Protein AF-A0A540N9R3-F1 (afdb_monomer_lite)

Secondary structure (DSSP, 8-state):
-------------------GGGHHHHHHHHTTSPPPPTT--TTSPPPP-S-HHHHHHHHS---S-TTT--HHHHHHHHHHHHHHHHH-HHHHHHHHHHHH---TTT----HHHHHHHHHHHHHH-HHHHHHTHHHHS-TTTT-SS-HHHHHHHHHHHHHH-TTGGG-HHHHHHHHHHHHHHHHHHHHHHHHHHHTTS-S-----HHHHHSPPTTSHHHHHH-HHHHHHHHHS-HHHH-SS----HHHHHHHHHHHHHHHHHHHHHHHT-

Foldseek 3Di:
DDDDDPDDPDPPDDQDADALVVLVPVVVVVVPDDDDDPPPDPPDQDDDPVALLVCLQPRLAQDPDPVPPDPVSLVSLVVSLVVNCVRPVNSSVSSLLLQQAPPPPRRRNNLVSSLSSLLVCCVPPLCNSQVRVCNQAPPPGSHSDHLLSLLVSLLVVLVVDVPLVPPPSSVSSLLSSLVRLLVLLVVQLVQVVVVVPDDDDDRGCSLVNVDQPPPPSCVSRVNLLSNLCVNQPPVNPDPDDDDDPVVVSVVSSVVCCVSSVVVVVVVVD

Organism: Malus baccata (NCBI:txid106549)

Structure (mmCIF, N/CA/C/O backbone):
data_AF-A0A540N9R3-F1
#
_entry.id   AF-A0A540N9R3-F1
#
loop_
_atom_site.group_PDB
_atom_site.id
_atom_site.type_symbol
_atom_site.label_atom_id
_atom_site.label_alt_id
_atom_site.label_comp_id
_atom_site.label_asym_id
_atom_site.label_entity_id
_atom_site.label_seq_id
_atom_site.pdbx_PDB_ins_code
_atom_site.Cartn_x
_atom_site.Cartn_y
_atom_site.Cartn_z
_atom_site.occupancy
_atom_site.B_iso_or_equiv
_atom_site.auth_seq_id
_atom_site.auth_comp_id
_atom_site.auth_asym_id
_atom_site.auth_atom_id
_atom_site.pdbx_PDB_model_num
ATOM 1 N N . MET A 1 1 ? -11.274 -35.411 -37.778 1.00 37.00 1 MET A N 1
ATOM 2 C CA . MET A 1 1 ? -9.975 -34.747 -38.004 1.00 37.00 1 MET A CA 1
ATOM 3 C C . MET A 1 1 ? -10.003 -33.410 -37.267 1.00 37.00 1 MET A C 1
ATOM 5 O O . MET A 1 1 ? -10.860 -32.596 -37.558 1.00 37.00 1 MET A O 1
ATOM 9 N N . MET A 1 2 ? -9.162 -33.305 -36.232 1.00 34.19 2 MET A N 1
ATOM 10 C CA . MET A 1 2 ? -8.723 -32.135 -35.445 1.00 34.19 2 MET A CA 1
ATOM 11 C C . MET A 1 2 ? -9.724 -31.094 -34.896 1.00 34.19 2 MET A C 1
ATOM 13 O O . MET A 1 2 ? -10.200 -30.190 -35.569 1.00 34.19 2 MET A O 1
ATOM 17 N N . LYS A 1 3 ? -9.892 -31.190 -33.571 1.00 35.41 3 LYS A N 1
ATOM 18 C CA . LYS A 1 3 ? -10.411 -30.207 -32.615 1.00 35.41 3 LYS A CA 1
ATOM 19 C C . LYS A 1 3 ? -9.305 -29.173 -32.344 1.00 35.41 3 LYS A C 1
ATOM 21 O O . LYS A 1 3 ? -8.278 -29.541 -31.779 1.00 35.41 3 LYS A O 1
ATOM 26 N N . MET A 1 4 ? -9.480 -27.908 -32.732 1.00 31.50 4 MET A N 1
ATOM 27 C CA . MET A 1 4 ? -8.541 -26.841 -32.359 1.00 31.50 4 MET A CA 1
ATOM 28 C C . MET A 1 4 ? -8.878 -26.359 -30.944 1.00 31.50 4 MET A C 1
ATOM 30 O O . MET A 1 4 ? -9.776 -25.550 -30.726 1.00 31.50 4 MET A O 1
ATOM 34 N N . MET A 1 5 ? -8.180 -26.931 -29.964 1.00 32.78 5 MET A N 1
ATOM 35 C CA . MET A 1 5 ? -8.128 -26.419 -28.602 1.00 32.78 5 MET A CA 1
ATOM 36 C C . MET A 1 5 ? -7.326 -25.115 -28.609 1.00 32.78 5 MET A C 1
ATOM 38 O O . MET A 1 5 ? -6.111 -25.139 -28.782 1.00 32.78 5 MET A O 1
ATOM 42 N N . MET A 1 6 ? -7.985 -23.978 -28.389 1.00 32.47 6 MET A N 1
ATOM 43 C CA . MET A 1 6 ? -7.292 -22.790 -27.894 1.00 32.47 6 MET A CA 1
ATOM 44 C C . MET A 1 6 ? -7.108 -22.949 -26.387 1.00 32.47 6 MET A C 1
ATOM 46 O O . MET A 1 6 ? -7.932 -22.525 -25.580 1.00 32.47 6 MET A O 1
ATOM 50 N N . THR A 1 7 ? -6.034 -23.632 -26.004 1.00 31.97 7 THR A N 1
ATOM 51 C CA . THR A 1 7 ? -5.542 -23.618 -24.629 1.00 31.97 7 THR A CA 1
ATOM 52 C C . THR A 1 7 ? -4.933 -22.250 -24.357 1.00 31.97 7 THR A C 1
ATOM 54 O O . THR A 1 7 ? -3.886 -21.916 -24.902 1.00 31.97 7 THR A O 1
ATOM 57 N N . ASN A 1 8 ? -5.601 -21.463 -23.518 1.00 35.91 8 ASN A N 1
ATOM 58 C CA . ASN A 1 8 ? -5.041 -20.294 -22.853 1.00 35.91 8 ASN A CA 1
ATOM 59 C C . ASN A 1 8 ? -4.086 -20.788 -21.746 1.00 35.91 8 ASN A C 1
ATOM 61 O O . ASN A 1 8 ? -4.571 -21.364 -20.764 1.00 35.91 8 ASN A O 1
ATOM 65 N N . PRO A 1 9 ? -2.755 -20.631 -21.867 1.00 30.38 9 PRO A N 1
ATOM 66 C CA . PRO A 1 9 ? -1.855 -21.047 -20.810 1.00 30.38 9 PRO A CA 1
ATOM 67 C C . PRO A 1 9 ? -1.832 -19.967 -19.721 1.00 30.38 9 PRO A C 1
ATOM 69 O O . PRO A 1 9 ? -1.111 -18.978 -19.784 1.00 30.38 9 PRO A O 1
ATOM 72 N N . ALA A 1 10 ? -2.679 -20.182 -18.717 1.00 33.53 10 ALA A N 1
ATOM 73 C CA . ALA A 1 10 ? -2.415 -19.934 -17.305 1.00 33.53 10 ALA A CA 1
ATOM 74 C C . ALA A 1 10 ? -1.557 -18.698 -16.941 1.00 33.53 10 ALA A C 1
ATOM 76 O O . ALA A 1 10 ? -0.390 -18.815 -16.574 1.00 33.53 10 ALA A O 1
ATOM 77 N N . LYS A 1 11 ? -2.202 -17.533 -16.792 1.00 36.31 11 LYS A N 1
ATOM 78 C CA . LYS A 1 11 ? -1.798 -16.548 -15.768 1.00 36.31 11 LYS A CA 1
ATOM 79 C C . LYS A 1 11 ? -2.228 -17.045 -14.378 1.00 36.31 11 LYS A C 1
ATOM 81 O O . LYS A 1 11 ? -3.089 -16.462 -13.729 1.00 36.31 11 LYS A O 1
ATOM 86 N N . LYS A 1 12 ? -1.648 -18.156 -13.922 1.00 38.00 12 LYS A N 1
ATOM 87 C CA . LYS A 1 12 ? -1.607 -18.529 -12.500 1.00 38.00 12 LYS A CA 1
ATOM 88 C C . LYS A 1 12 ? -0.148 -18.500 -12.070 1.00 38.00 12 LYS A C 1
ATOM 90 O O . LYS A 1 12 ? 0.479 -19.529 -11.857 1.00 38.00 12 LYS A O 1
ATOM 95 N N . ILE A 1 13 ? 0.398 -17.289 -11.998 1.00 42.47 13 ILE A N 1
ATOM 96 C CA . ILE A 1 13 ? 1.637 -17.063 -11.263 1.00 42.47 13 ILE A CA 1
ATOM 97 C C . ILE A 1 13 ? 1.251 -17.187 -9.784 1.00 42.47 13 ILE A C 1
ATOM 99 O O . ILE A 1 13 ? 0.376 -16.460 -9.311 1.00 42.47 13 ILE A O 1
ATOM 103 N N . LEU A 1 14 ? 1.827 -18.172 -9.093 1.00 38.31 14 LEU A N 1
ATOM 104 C CA . LEU A 1 14 ? 1.731 -18.303 -7.637 1.00 38.31 14 LEU A CA 1
ATOM 105 C C . LEU A 1 14 ? 2.210 -16.991 -6.989 1.00 38.31 14 LEU A C 1
ATOM 107 O O . LEU A 1 14 ? 3.170 -16.409 -7.497 1.00 38.31 14 LEU A O 1
ATOM 111 N N . PRO A 1 15 ? 1.592 -16.507 -5.896 1.00 48.78 15 PRO A N 1
ATOM 112 C CA . PRO A 1 15 ? 2.074 -15.315 -5.209 1.00 48.78 15 PRO A CA 1
ATOM 113 C C . PRO A 1 15 ? 3.496 -15.577 -4.701 1.00 48.78 15 PRO A C 1
ATOM 115 O O . PRO A 1 15 ? 3.716 -16.329 -3.755 1.00 48.78 15 PRO A O 1
ATOM 118 N N . SER A 1 16 ? 4.482 -15.000 -5.382 1.00 54.97 16 SER A N 1
ATOM 119 C CA . SER A 1 16 ? 5.876 -15.056 -4.969 1.00 54.97 16 SER A CA 1
ATOM 120 C C . SER A 1 16 ? 6.034 -14.201 -3.721 1.00 54.97 16 SER A C 1
ATOM 122 O O . SER A 1 16 ? 5.844 -12.992 -3.812 1.00 54.97 16 SER A O 1
ATOM 124 N N . VAL A 1 17 ? 6.354 -14.828 -2.588 1.00 56.69 17 VAL A N 1
ATOM 125 C CA . VAL A 1 17 ? 6.630 -14.144 -1.318 1.00 56.69 17 VAL A CA 1
ATOM 126 C C . VAL A 1 17 ? 8.040 -13.564 -1.367 1.00 56.69 17 VAL A C 1
ATOM 128 O O . VAL A 1 17 ? 9.021 -14.307 -1.479 1.00 56.69 17 VAL A O 1
ATOM 131 N N . VAL A 1 18 ? 8.164 -12.242 -1.290 1.00 62.69 18 VAL A N 1
ATOM 132 C CA . VAL A 1 18 ? 9.469 -11.589 -1.170 1.00 62.69 18 VAL A CA 1
ATOM 133 C C . VAL A 1 18 ? 9.876 -11.581 0.291 1.00 62.69 18 VAL A C 1
ATOM 135 O O . VAL A 1 18 ? 9.323 -10.829 1.073 1.00 62.69 18 VAL A O 1
ATOM 138 N N . LYS A 1 19 ? 10.857 -12.398 0.676 1.00 55.66 19 LYS A N 1
ATOM 139 C CA . LYS A 1 19 ? 11.485 -12.259 1.995 1.00 55.66 19 LYS A CA 1
ATOM 140 C C . LYS A 1 19 ? 12.547 -11.170 1.956 1.00 55.66 19 LYS A C 1
ATOM 142 O O . LYS A 1 19 ? 13.347 -11.125 1.021 1.00 55.66 19 LYS A O 1
ATOM 147 N N . ALA A 1 20 ? 12.576 -10.378 3.012 1.00 42.50 20 ALA A N 1
ATOM 148 C CA . ALA A 1 20 ? 13.541 -9.325 3.239 1.00 42.50 20 ALA A CA 1
ATOM 149 C C . ALA A 1 20 ? 15.014 -9.749 3.131 1.00 42.50 20 ALA A C 1
ATOM 151 O O . ALA A 1 20 ? 15.801 -9.172 2.389 1.00 42.50 20 ALA A O 1
ATOM 152 N N . SER A 1 21 ? 15.369 -10.868 3.750 1.00 44.16 21 SER A N 1
ATOM 153 C CA . SER A 1 21 ? 16.742 -11.374 3.730 1.00 44.16 21 SER A CA 1
ATOM 154 C C . SER A 1 21 ? 17.220 -11.857 2.351 1.00 44.16 21 SER A C 1
ATOM 156 O O . SER A 1 21 ? 18.400 -12.133 2.165 1.00 44.16 21 SER A O 1
ATOM 158 N N . ASN A 1 22 ? 16.338 -11.939 1.344 1.00 47.34 22 ASN A N 1
ATOM 159 C CA . ASN A 1 22 ? 16.680 -12.401 -0.005 1.00 47.34 22 ASN A CA 1
ATOM 160 C C . ASN A 1 22 ? 17.112 -11.270 -0.963 1.00 47.34 22 ASN A C 1
ATOM 162 O O . ASN A 1 22 ? 17.270 -11.531 -2.170 1.00 47.34 22 ASN A O 1
ATOM 166 N N . TYR A 1 23 ? 17.252 -10.028 -0.481 1.00 47.16 23 TYR A N 1
ATOM 167 C CA . TYR A 1 23 ? 17.777 -8.909 -1.275 1.00 47.16 23 TYR A CA 1
ATOM 168 C C . TYR A 1 23 ? 19.303 -8.966 -1.435 1.00 47.16 23 TYR A C 1
ATOM 170 O O . TYR A 1 23 ? 19.814 -8.536 -2.467 1.00 47.16 23 TYR A O 1
ATOM 178 N N . THR A 1 24 ? 20.023 -9.575 -0.489 1.00 44.22 24 THR A N 1
ATOM 179 C CA . THR A 1 24 ? 21.495 -9.634 -0.478 1.00 44.22 24 THR A CA 1
ATOM 180 C C . THR A 1 24 ? 22.065 -10.480 -1.613 1.00 44.22 24 THR A C 1
ATOM 182 O O . THR A 1 24 ? 22.957 -10.022 -2.317 1.00 44.22 24 THR A O 1
ATOM 185 N N . THR A 1 25 ? 21.540 -11.678 -1.883 1.00 42.41 25 THR A N 1
ATOM 186 C CA . THR A 1 25 ? 22.162 -12.565 -2.889 1.00 42.41 25 THR A CA 1
ATOM 187 C C . THR A 1 25 ? 21.842 -12.159 -4.331 1.00 42.41 25 THR A C 1
ATOM 189 O O . THR A 1 25 ? 22.709 -12.207 -5.201 1.00 42.41 25 THR A O 1
ATOM 192 N N . ALA A 1 26 ? 20.606 -11.731 -4.611 1.00 43.97 26 ALA A N 1
ATOM 193 C CA . ALA A 1 26 ? 20.192 -11.402 -5.978 1.00 43.97 26 ALA A CA 1
ATOM 194 C C . ALA A 1 26 ? 20.754 -10.051 -6.456 1.00 43.97 26 ALA A C 1
ATOM 196 O O . ALA A 1 26 ? 21.136 -9.946 -7.617 1.00 43.97 26 ALA A O 1
ATOM 197 N N . ALA A 1 27 ? 20.847 -9.046 -5.574 1.00 42.31 27 ALA A N 1
ATOM 198 C CA . ALA A 1 27 ? 21.474 -7.765 -5.902 1.00 42.31 27 ALA A CA 1
ATOM 199 C C . ALA A 1 27 ? 23.002 -7.894 -6.001 1.00 42.31 27 ALA A C 1
ATOM 201 O O . ALA A 1 27 ? 23.582 -7.387 -6.956 1.00 42.31 27 ALA A O 1
ATOM 202 N N . ALA A 1 28 ? 23.650 -8.656 -5.107 1.00 43.03 28 ALA A N 1
ATOM 203 C CA . ALA A 1 28 ? 25.098 -8.885 -5.164 1.00 43.03 28 ALA A CA 1
ATOM 204 C C . ALA A 1 28 ? 25.556 -9.538 -6.480 1.00 43.03 28 ALA A C 1
ATOM 206 O O . ALA A 1 28 ? 26.576 -9.142 -7.036 1.00 43.03 28 ALA A O 1
ATOM 207 N N . HIS A 1 29 ? 24.779 -10.473 -7.041 1.00 49.19 29 HIS A N 1
ATOM 208 C CA . HIS A 1 29 ? 25.080 -11.035 -8.364 1.00 49.19 29 HIS A CA 1
ATOM 209 C C . HIS A 1 29 ? 24.927 -10.023 -9.516 1.00 49.19 29 HIS A C 1
ATOM 211 O O . HIS A 1 29 ? 25.610 -10.158 -10.530 1.00 49.19 29 HIS A O 1
ATOM 217 N N . LEU A 1 30 ? 24.067 -9.007 -9.374 1.00 49.69 30 LEU A N 1
ATOM 218 C CA . LEU A 1 30 ? 23.889 -7.930 -10.362 1.00 49.69 30 LEU A CA 1
ATOM 219 C C . LEU A 1 30 ? 24.960 -6.828 -10.227 1.00 49.69 30 LEU A C 1
ATOM 221 O O . LEU A 1 30 ? 25.234 -6.132 -11.202 1.00 49.69 30 LEU A O 1
ATOM 225 N N . LEU A 1 31 ? 25.600 -6.712 -9.057 1.00 47.34 31 LEU A N 1
ATOM 226 C CA . LEU A 1 31 ? 26.714 -5.797 -8.772 1.00 47.34 31 LEU A CA 1
ATOM 227 C C . LEU A 1 31 ? 28.072 -6.278 -9.327 1.00 47.34 31 LEU A C 1
ATOM 229 O O . LEU A 1 31 ? 29.054 -5.547 -9.254 1.00 47.34 31 LEU A O 1
ATOM 233 N N . LEU A 1 32 ? 28.149 -7.475 -9.923 1.00 46.25 32 LEU A N 1
ATOM 234 C CA . LEU A 1 32 ? 29.385 -8.025 -10.510 1.00 46.25 32 LEU A CA 1
ATOM 235 C C . LEU A 1 32 ? 29.779 -7.405 -11.868 1.00 46.25 32 LEU A C 1
ATOM 237 O O . LEU A 1 32 ? 30.708 -7.887 -12.517 1.00 46.25 32 LEU A O 1
ATOM 241 N N . ARG A 1 33 ? 29.103 -6.342 -12.322 1.00 48.03 33 ARG A N 1
ATOM 242 C CA . ARG A 1 33 ? 29.516 -5.561 -13.499 1.00 48.03 33 ARG A CA 1
ATOM 243 C C . ARG A 1 33 ? 30.010 -4.171 -13.090 1.00 48.03 33 ARG A C 1
ATOM 245 O O . ARG A 1 33 ? 29.506 -3.621 -12.114 1.00 48.03 33 ARG A O 1
ATOM 252 N N . PRO A 1 34 ? 30.995 -3.618 -13.824 1.00 40.94 34 PRO A N 1
ATOM 253 C CA . PRO A 1 34 ? 31.655 -2.376 -13.448 1.00 40.94 34 PRO A CA 1
ATOM 254 C C . PRO A 1 34 ? 30.648 -1.221 -13.361 1.00 40.94 34 PRO A C 1
ATOM 256 O O . PRO A 1 34 ? 29.647 -1.232 -14.087 1.00 40.94 34 PRO A O 1
ATOM 259 N N . PRO A 1 35 ? 30.904 -0.236 -12.483 1.00 46.66 35 PRO A N 1
ATOM 260 C CA . PRO A 1 35 ? 30.009 0.894 -12.282 1.00 46.66 35 PRO A CA 1
ATOM 261 C C . PRO A 1 35 ? 29.795 1.657 -13.598 1.00 46.66 35 PRO A C 1
ATOM 263 O O . PRO A 1 35 ? 30.701 1.700 -14.440 1.00 46.66 35 PRO A O 1
ATOM 266 N N . PRO A 1 36 ? 28.611 2.265 -13.802 1.00 51.09 36 PRO A N 1
ATOM 267 C CA . PRO A 1 36 ? 28.396 3.142 -14.942 1.00 51.09 36 PRO A CA 1
ATOM 268 C C . PRO A 1 36 ? 29.430 4.285 -14.932 1.00 51.09 36 PRO A C 1
ATOM 270 O O . PRO A 1 36 ? 29.847 4.723 -13.857 1.00 51.09 36 PRO A O 1
ATOM 273 N N . PRO A 1 37 ? 29.875 4.756 -16.111 1.00 41.56 37 PRO A N 1
ATOM 274 C CA . PRO A 1 37 ? 30.913 5.775 -16.211 1.00 41.56 37 PRO A CA 1
ATOM 275 C C . PRO A 1 37 ? 30.503 7.055 -15.474 1.00 41.56 37 PRO A C 1
ATOM 277 O O . PRO A 1 37 ? 29.350 7.482 -15.554 1.00 41.56 37 PRO A O 1
ATOM 280 N N . ALA A 1 38 ? 31.473 7.664 -14.787 1.00 48.50 38 ALA A N 1
ATOM 281 C CA . ALA A 1 38 ? 31.295 8.796 -13.874 1.00 48.50 38 ALA A CA 1
ATOM 282 C C . ALA A 1 38 ? 30.677 10.064 -14.509 1.00 48.50 38 ALA A C 1
ATOM 284 O O . ALA A 1 38 ? 30.210 10.929 -13.779 1.00 48.50 38 ALA A O 1
ATOM 285 N N . ASP A 1 39 ? 30.604 10.138 -15.843 1.00 42.84 39 ASP A N 1
ATOM 286 C CA . ASP A 1 39 ? 30.106 11.289 -16.613 1.00 42.84 39 ASP A CA 1
ATOM 287 C C . ASP A 1 39 ? 28.844 10.981 -17.446 1.00 42.84 39 ASP A C 1
ATOM 289 O O . ASP A 1 39 ? 28.635 11.529 -18.533 1.00 42.84 39 ASP A O 1
ATOM 293 N N . ALA A 1 40 ? 27.977 10.077 -16.982 1.00 46.47 40 ALA A N 1
ATOM 294 C CA . ALA A 1 40 ? 26.705 9.835 -17.657 1.00 46.47 40 ALA A CA 1
ATOM 295 C C . ALA A 1 40 ? 25.800 11.083 -17.573 1.00 46.47 40 ALA A C 1
ATOM 297 O O . ALA A 1 40 ? 25.163 11.345 -16.556 1.00 46.47 40 ALA A O 1
ATOM 298 N N . ASP A 1 41 ? 25.745 11.847 -18.668 1.00 45.25 41 ASP A N 1
ATOM 299 C CA . ASP A 1 41 ? 24.825 12.967 -18.881 1.00 45.25 41 ASP A CA 1
ATOM 300 C C . ASP A 1 41 ? 23.391 12.573 -18.477 1.00 45.25 41 ASP A C 1
ATOM 302 O O . ASP A 1 41 ? 22.709 11.837 -19.197 1.00 45.25 41 ASP A O 1
ATOM 306 N N . LEU A 1 42 ? 22.932 13.095 -17.332 1.00 46.75 42 LEU A N 1
ATOM 307 C CA . LEU A 1 42 ? 21.615 12.854 -16.717 1.00 46.75 42 LEU A CA 1
ATOM 308 C C . LEU A 1 42 ? 20.427 13.190 -17.646 1.00 46.75 42 LEU A C 1
ATOM 310 O O . LEU A 1 42 ? 19.268 12.951 -17.302 1.00 46.75 42 LEU A O 1
ATOM 314 N N . ARG A 1 43 ? 20.689 13.782 -18.819 1.00 48.19 43 ARG A N 1
ATOM 315 C CA . ARG A 1 43 ? 19.692 14.158 -19.829 1.00 48.19 43 ARG A CA 1
ATOM 316 C C . ARG A 1 43 ? 19.462 13.083 -20.894 1.00 48.19 43 ARG A C 1
ATOM 318 O O . ARG A 1 43 ? 18.490 13.201 -21.647 1.00 48.19 43 ARG A O 1
ATOM 325 N N . LYS A 1 44 ? 20.312 12.055 -20.992 1.00 55.81 44 LYS A N 1
ATOM 326 C CA . LYS A 1 44 ? 20.170 10.976 -21.984 1.00 55.81 44 LYS A CA 1
ATOM 327 C C . LYS A 1 44 ? 19.356 9.816 -21.409 1.00 55.81 44 LYS A C 1
ATOM 329 O O . LYS A 1 44 ? 19.491 9.460 -20.245 1.00 55.81 44 LYS A O 1
ATOM 334 N N . GLN A 1 45 ? 18.474 9.241 -22.232 1.00 57.94 45 GLN A N 1
ATOM 335 C CA . GLN A 1 45 ? 17.750 8.019 -21.867 1.00 57.94 45 GLN A CA 1
ATOM 336 C C . GLN A 1 45 ? 18.762 6.920 -21.494 1.00 57.94 45 GLN A C 1
ATOM 338 O O . GLN A 1 45 ? 19.777 6.806 -22.188 1.00 57.94 45 GLN A O 1
ATOM 343 N N . PRO A 1 46 ? 18.498 6.116 -20.447 1.00 64.31 46 PRO A N 1
ATOM 344 C CA . PRO A 1 46 ? 19.378 5.017 -20.072 1.00 64.31 46 PRO A CA 1
ATOM 345 C C . PRO A 1 46 ? 19.589 4.088 -21.268 1.00 64.31 46 PRO A C 1
ATOM 347 O O . PRO A 1 46 ? 18.624 3.621 -21.878 1.00 64.31 46 PRO A O 1
ATOM 350 N N . GLN A 1 47 ? 20.846 3.841 -21.628 1.00 69.88 47 GLN A N 1
ATOM 351 C CA . GLN A 1 47 ? 21.173 2.901 -22.692 1.00 69.88 47 GLN A CA 1
ATOM 352 C C . GLN A 1 47 ? 20.811 1.486 -22.224 1.00 69.88 47 GLN A C 1
ATOM 354 O O . GLN A 1 47 ? 21.237 1.068 -21.149 1.00 69.88 47 GLN A O 1
ATOM 359 N N . SER A 1 48 ? 20.010 0.762 -23.013 1.00 79.69 48 SER A N 1
ATOM 360 C CA . SER A 1 48 ? 19.614 -0.605 -22.659 1.00 79.69 48 SER A CA 1
ATOM 361 C C . SER A 1 48 ? 20.836 -1.522 -22.599 1.00 79.69 48 SER A C 1
ATOM 363 O O . SER A 1 48 ? 21.669 -1.535 -23.505 1.00 79.69 48 SER A O 1
ATOM 365 N N . MET A 1 49 ? 20.915 -2.320 -21.538 1.00 80.00 49 MET A N 1
ATOM 366 C CA . MET A 1 49 ? 21.945 -3.331 -21.302 1.00 80.00 49 MET A CA 1
ATOM 367 C C . MET A 1 49 ? 21.544 -4.714 -21.833 1.00 80.00 49 MET A C 1
ATOM 369 O O . MET A 1 49 ? 22.225 -5.701 -21.550 1.00 80.00 49 MET A O 1
ATOM 373 N N . GLY A 1 50 ? 20.425 -4.816 -22.561 1.00 82.81 50 GLY A N 1
ATOM 374 C CA . GLY A 1 50 ? 19.898 -6.081 -23.085 1.00 82.81 50 GLY A CA 1
ATOM 375 C C . GLY A 1 50 ? 19.255 -6.986 -22.026 1.00 82.81 50 GLY A C 1
ATOM 376 O O . GLY A 1 50 ? 18.803 -8.081 -22.351 1.00 82.81 50 GLY A O 1
ATOM 377 N N . ASN A 1 51 ? 19.184 -6.537 -20.768 1.00 89.88 51 ASN A N 1
ATOM 378 C CA . ASN A 1 51 ? 18.467 -7.204 -19.687 1.00 89.88 51 ASN A CA 1
ATOM 379 C C . ASN A 1 51 ? 17.471 -6.212 -19.059 1.00 89.88 51 ASN A C 1
ATOM 381 O O . ASN A 1 51 ? 17.901 -5.286 -18.368 1.00 89.88 51 ASN A O 1
ATOM 385 N N . PRO A 1 52 ? 16.152 -6.417 -19.228 1.00 90.88 52 PRO A N 1
ATOM 386 C CA . PRO A 1 52 ? 15.145 -5.492 -18.713 1.00 90.88 52 PRO A CA 1
ATOM 387 C C . PRO A 1 52 ? 15.158 -5.291 -17.187 1.00 90.88 52 PRO A C 1
ATOM 389 O O . PRO A 1 52 ? 14.770 -4.228 -16.710 1.00 90.88 52 PRO A O 1
ATOM 392 N N . CYS A 1 53 ? 15.617 -6.273 -16.399 1.00 89.19 53 CYS A N 1
ATOM 393 C CA . CYS A 1 53 ? 15.776 -6.106 -14.950 1.00 89.19 53 CYS A CA 1
ATOM 394 C C . CYS A 1 53 ? 16.974 -5.205 -14.611 1.00 89.19 53 CYS A C 1
ATOM 396 O O . CYS A 1 53 ? 16.878 -4.396 -13.689 1.00 89.19 53 CYS A O 1
ATOM 398 N N . LEU A 1 54 ? 18.078 -5.297 -15.364 1.00 88.75 54 LEU A N 1
ATOM 399 C CA . LEU A 1 54 ? 19.191 -4.350 -15.234 1.00 88.75 54 LEU A CA 1
ATOM 400 C C . LEU A 1 54 ? 18.762 -2.950 -15.676 1.00 88.75 54 LEU A C 1
ATOM 402 O O . LEU A 1 54 ? 19.053 -1.982 -14.983 1.00 88.75 54 LEU A O 1
ATOM 406 N N . ASP A 1 55 ? 18.020 -2.846 -16.778 1.00 89.12 55 ASP A N 1
ATOM 407 C CA . ASP A 1 55 ? 17.498 -1.573 -17.287 1.00 89.12 55 ASP A CA 1
ATOM 408 C C . ASP A 1 55 ? 16.574 -0.899 -16.257 1.00 89.12 55 ASP A C 1
ATOM 410 O O . ASP A 1 55 ? 16.678 0.303 -16.017 1.00 89.12 55 ASP A O 1
ATOM 414 N N . LEU A 1 56 ? 15.731 -1.674 -15.565 1.00 88.94 56 LEU A N 1
ATOM 415 C CA . LEU A 1 56 ? 14.925 -1.187 -14.442 1.00 88.94 56 LEU A CA 1
ATOM 416 C C . LEU A 1 56 ? 15.802 -0.715 -13.265 1.00 88.94 56 LEU A C 1
ATOM 418 O O . LEU A 1 56 ? 15.544 0.342 -12.682 1.00 88.94 56 LEU A O 1
ATOM 422 N N . TYR A 1 57 ? 16.844 -1.473 -12.913 1.00 86.62 57 TYR A N 1
ATOM 423 C CA . TYR A 1 57 ? 17.719 -1.137 -11.789 1.00 86.62 57 TYR A CA 1
ATOM 424 C C . TYR A 1 57 ? 18.604 0.087 -12.055 1.00 86.62 57 TYR A C 1
ATOM 426 O O . TYR A 1 57 ? 18.690 0.959 -11.202 1.00 86.62 57 TYR A O 1
ATOM 434 N N . PHE A 1 58 ? 19.225 0.226 -13.222 1.00 83.50 58 PHE A N 1
ATOM 435 C CA . PHE A 1 58 ? 20.120 1.359 -13.489 1.00 83.50 58 PHE A CA 1
ATOM 436 C C . PHE A 1 58 ? 19.417 2.546 -14.156 1.00 83.50 58 PHE A C 1
ATOM 438 O O . PHE A 1 58 ? 19.848 3.686 -13.994 1.00 83.50 58 PHE A O 1
ATOM 445 N N . GLY A 1 59 ? 18.329 2.307 -14.892 1.00 77.62 59 GLY A N 1
ATOM 446 C CA . GLY A 1 59 ? 17.644 3.349 -15.655 1.00 77.62 59 GLY A CA 1
ATOM 447 C C . GLY A 1 59 ? 16.676 4.209 -14.841 1.00 77.62 59 GLY A C 1
ATOM 448 O O . GLY A 1 59 ? 16.384 5.340 -15.228 1.00 77.62 59 GLY A O 1
ATOM 449 N N . VAL A 1 60 ? 16.203 3.721 -13.692 1.00 75.00 60 VAL A N 1
ATOM 450 C CA . VAL A 1 60 ? 15.424 4.529 -12.740 1.00 75.00 60 VAL A CA 1
ATOM 451 C C . VAL A 1 60 ? 16.397 5.232 -11.796 1.00 75.00 60 VAL A C 1
ATOM 453 O O . VAL A 1 60 ? 16.762 4.684 -10.757 1.00 75.00 60 VAL A O 1
ATOM 456 N N . GLN A 1 61 ? 16.865 6.414 -12.187 1.00 67.50 61 GLN A N 1
ATOM 457 C CA . GLN A 1 61 ? 17.805 7.206 -11.394 1.00 67.50 61 GLN A CA 1
ATOM 458 C C . GLN A 1 61 ? 17.077 8.082 -10.372 1.00 67.50 61 GLN A C 1
ATOM 460 O O . GLN A 1 61 ? 16.128 8.796 -10.709 1.00 67.50 61 GLN A O 1
ATOM 465 N N . VAL A 1 62 ? 17.566 8.052 -9.134 1.00 61.69 62 VAL A N 1
ATOM 466 C CA . VAL A 1 62 ? 17.112 8.922 -8.049 1.00 61.69 62 VAL A CA 1
ATOM 467 C C . VAL A 1 62 ? 17.711 10.297 -8.304 1.00 61.69 62 VAL A C 1
ATOM 469 O O . VAL A 1 62 ? 18.918 10.491 -8.183 1.00 61.69 62 VAL A O 1
ATOM 472 N N . GLN A 1 63 ? 16.887 11.253 -8.724 1.00 57.81 63 GLN A N 1
ATOM 473 C CA . GLN A 1 63 ? 17.354 12.633 -8.821 1.00 57.81 63 GLN A CA 1
ATOM 474 C C . GLN A 1 63 ? 17.396 13.255 -7.415 1.00 57.81 63 GLN A C 1
ATOM 476 O O . GLN A 1 63 ? 16.428 13.074 -6.669 1.00 57.81 63 GLN A O 1
ATOM 481 N N . PRO A 1 64 ? 18.463 14.003 -7.067 1.00 52.25 64 PRO A N 1
ATOM 482 C CA . PRO A 1 64 ? 18.689 14.567 -5.724 1.00 52.25 64 PRO A CA 1
ATOM 483 C C . PRO A 1 64 ? 17.677 15.653 -5.325 1.00 52.25 64 PRO A C 1
ATOM 485 O O . PRO A 1 64 ? 17.705 16.192 -4.226 1.00 52.25 64 PRO A O 1
ATOM 488 N N . ASP A 1 65 ? 16.779 15.987 -6.237 1.00 55.56 65 ASP A N 1
ATOM 489 C CA . ASP A 1 65 ? 15.983 17.188 -6.245 1.00 55.56 65 ASP A CA 1
ATOM 490 C C . ASP A 1 65 ? 14.531 16.771 -6.569 1.00 55.56 65 ASP A C 1
ATOM 492 O O . ASP A 1 65 ? 14.215 16.230 -7.637 1.00 55.56 65 ASP A O 1
ATOM 496 N N . ALA A 1 66 ? 13.626 16.999 -5.611 1.00 51.16 66 ALA A N 1
ATOM 497 C CA . ALA A 1 66 ? 12.212 16.654 -5.738 1.00 51.16 66 ALA A CA 1
ATOM 498 C C . ALA A 1 66 ? 11.443 17.548 -6.732 1.00 51.16 66 ALA A C 1
ATOM 500 O O . ALA A 1 66 ? 10.375 17.131 -7.195 1.00 51.16 66 ALA A O 1
ATOM 501 N N . ALA A 1 67 ? 11.968 18.738 -7.051 1.00 52.81 67 ALA A N 1
ATOM 502 C CA . ALA A 1 67 ? 11.396 19.720 -7.977 1.00 52.81 67 ALA A CA 1
ATOM 503 C C . ALA A 1 67 ? 11.775 19.439 -9.446 1.00 52.81 67 ALA A C 1
ATOM 505 O O . ALA A 1 67 ? 11.033 19.780 -10.365 1.00 52.81 67 ALA A O 1
ATOM 506 N N . THR A 1 68 ? 12.890 18.748 -9.664 1.00 51.22 68 THR A N 1
ATOM 507 C CA . THR A 1 68 ? 13.461 18.346 -10.951 1.00 51.22 68 THR A CA 1
ATOM 508 C C . THR A 1 68 ? 13.024 16.949 -11.361 1.00 51.22 68 THR A C 1
ATOM 510 O O . THR A 1 68 ? 13.177 16.586 -12.526 1.00 51.22 68 THR A O 1
ATOM 513 N N . ARG A 1 69 ? 12.419 16.162 -10.456 1.00 56.16 69 ARG A N 1
ATOM 514 C CA . ARG A 1 69 ? 11.952 14.799 -10.752 1.00 56.16 69 ARG A CA 1
ATOM 515 C C . ARG A 1 69 ? 10.927 14.806 -11.892 1.00 56.16 69 ARG A C 1
ATOM 517 O O . ARG A 1 69 ? 9.733 15.044 -11.709 1.00 56.16 69 ARG A O 1
ATOM 524 N N . THR A 1 70 ? 11.423 14.553 -13.100 1.00 54.72 70 THR A N 1
ATOM 525 C CA . THR A 1 70 ? 10.661 14.784 -14.326 1.00 54.72 70 THR A CA 1
ATOM 526 C C . THR A 1 70 ? 9.599 13.701 -14.573 1.00 54.72 70 THR A C 1
ATOM 528 O O . THR A 1 70 ? 9.844 12.516 -14.329 1.00 54.72 70 THR A O 1
ATOM 531 N N . PRO A 1 71 ? 8.462 14.049 -15.209 1.00 59.72 71 PRO A N 1
ATOM 532 C CA . PRO A 1 71 ? 7.504 13.092 -15.780 1.00 59.72 71 PRO A CA 1
ATOM 533 C C . PRO A 1 71 ? 8.139 12.007 -16.675 1.00 59.72 71 PRO A C 1
ATOM 535 O O . PRO A 1 71 ? 7.552 10.946 -16.889 1.00 59.72 71 PRO A O 1
ATOM 538 N N . LYS A 1 72 ? 9.350 12.254 -17.199 1.00 62.09 72 LYS A N 1
ATOM 539 C CA . LYS A 1 72 ? 10.101 11.323 -18.050 1.00 62.09 72 LYS A CA 1
ATOM 540 C C . LYS A 1 72 ? 10.611 10.095 -17.287 1.00 62.09 72 LYS A C 1
ATOM 542 O O . LYS A 1 72 ? 10.589 9.012 -17.865 1.00 62.09 72 LYS A O 1
ATOM 547 N N . ALA A 1 73 ? 11.007 10.231 -16.019 1.00 64.94 73 ALA A N 1
ATOM 548 C CA . ALA A 1 73 ? 11.483 9.103 -15.211 1.00 64.94 73 ALA A CA 1
ATOM 549 C C . ALA A 1 73 ? 10.356 8.085 -14.951 1.00 64.94 73 ALA A C 1
ATOM 551 O O . ALA A 1 73 ? 10.531 6.889 -15.178 1.00 64.94 73 ALA A O 1
ATOM 552 N N . TYR A 1 74 ? 9.155 8.560 -14.602 1.00 70.88 74 TYR A N 1
ATOM 553 C CA . TYR A 1 74 ? 7.978 7.695 -14.437 1.00 70.88 74 TYR A CA 1
ATOM 554 C C . TYR A 1 74 ? 7.498 7.099 -15.763 1.00 70.88 74 TYR A C 1
ATOM 556 O O . TYR A 1 74 ? 7.033 5.961 -15.806 1.00 70.88 74 TYR A O 1
ATOM 564 N N . LYS A 1 75 ? 7.631 7.845 -16.867 1.00 77.88 75 LYS A N 1
ATOM 565 C CA . LYS A 1 75 ? 7.337 7.326 -18.207 1.00 77.88 75 LYS A CA 1
ATOM 566 C C . LYS A 1 75 ? 8.264 6.162 -18.567 1.00 77.88 75 LYS A C 1
ATOM 568 O O . LYS A 1 75 ? 7.771 5.156 -19.066 1.00 77.88 75 LYS A O 1
ATOM 573 N N . TYR A 1 76 ? 9.561 6.277 -18.279 1.00 84.31 76 TYR A N 1
ATOM 574 C CA . TYR A 1 76 ? 10.523 5.193 -18.487 1.00 84.31 76 TYR A CA 1
ATOM 575 C C . TYR A 1 76 ? 10.231 3.990 -17.580 1.00 84.31 76 TYR A C 1
ATOM 577 O O . TYR A 1 76 ? 10.147 2.866 -18.069 1.00 84.31 76 TYR A O 1
ATOM 585 N N . LEU A 1 77 ? 9.967 4.225 -16.288 1.00 88.00 77 LEU A N 1
ATOM 586 C CA . LEU A 1 77 ? 9.565 3.180 -15.339 1.00 88.00 77 LEU A CA 1
ATOM 587 C C . LEU A 1 77 ? 8.369 2.365 -15.869 1.00 88.00 77 LEU A C 1
ATOM 589 O O . LEU A 1 77 ? 8.418 1.138 -15.905 1.00 88.00 77 LEU A O 1
ATOM 593 N N . ASN A 1 78 ? 7.329 3.041 -16.363 1.00 85.38 78 ASN A N 1
ATOM 594 C CA . ASN A 1 78 ? 6.146 2.389 -16.931 1.00 85.38 78 ASN A CA 1
ATOM 595 C C . ASN A 1 78 ? 6.423 1.609 -18.230 1.00 85.38 78 ASN A C 1
ATOM 597 O O . ASN A 1 78 ? 5.660 0.705 -18.561 1.00 85.38 78 ASN A O 1
ATOM 601 N N . GLN A 1 79 ? 7.485 1.942 -18.970 1.00 89.19 79 GLN A N 1
ATOM 602 C CA . GLN A 1 79 ? 7.899 1.210 -20.174 1.00 89.19 79 GLN A CA 1
ATOM 603 C C . GLN A 1 79 ? 8.717 -0.037 -19.832 1.00 89.19 79 GLN A C 1
ATOM 605 O O . GLN A 1 79 ? 8.520 -1.085 -20.445 1.00 89.19 79 GLN A O 1
ATOM 610 N N . VAL A 1 80 ? 9.621 0.060 -18.853 1.00 91.62 80 VAL A N 1
ATOM 611 C CA . VAL A 1 80 ? 10.536 -1.035 -18.506 1.00 91.62 80 VAL A CA 1
ATOM 612 C C . VAL A 1 80 ? 9.896 -2.069 -17.574 1.00 91.62 80 VAL A C 1
ATOM 614 O O . VAL A 1 80 ? 10.209 -3.251 -17.691 1.00 91.62 80 VAL A O 1
ATOM 617 N N . LEU A 1 81 ? 8.952 -1.675 -16.707 1.00 93.50 81 LEU A N 1
ATOM 618 C CA . LEU A 1 81 ? 8.274 -2.585 -15.770 1.00 93.50 81 LEU A CA 1
ATOM 619 C C . LEU A 1 81 ? 7.622 -3.805 -16.453 1.00 93.50 81 LEU A C 1
ATOM 621 O O . LEU A 1 81 ? 7.905 -4.923 -16.024 1.00 93.50 81 LEU A O 1
ATOM 625 N N . PRO A 1 82 ? 6.819 -3.661 -17.530 1.00 95.00 82 PRO A N 1
ATOM 626 C CA . PRO A 1 82 ? 6.252 -4.815 -18.233 1.00 95.00 82 PRO A CA 1
ATOM 627 C C . PRO A 1 82 ? 7.308 -5.748 -18.835 1.00 95.00 82 PRO A C 1
ATOM 629 O O . PRO A 1 82 ? 7.127 -6.969 -18.830 1.00 95.00 82 PRO A O 1
ATOM 632 N N . LEU A 1 83 ? 8.411 -5.187 -19.343 1.00 94.00 83 LEU A N 1
ATOM 633 C CA . LEU A 1 83 ? 9.509 -5.949 -19.942 1.00 94.00 83 LEU A CA 1
ATOM 634 C C . LEU A 1 83 ? 10.276 -6.731 -18.872 1.00 94.00 83 LEU A C 1
ATOM 636 O O . LEU A 1 83 ? 10.485 -7.934 -19.019 1.00 94.00 83 LEU A O 1
ATOM 640 N N . ALA A 1 84 ? 10.635 -6.066 -17.771 1.00 93.19 84 ALA A N 1
ATOM 641 C CA . ALA A 1 84 ? 11.289 -6.674 -16.618 1.00 93.19 84 ALA A CA 1
ATOM 642 C C . ALA A 1 84 ? 10.416 -7.772 -16.012 1.00 93.19 84 ALA A C 1
ATOM 644 O O . ALA A 1 84 ? 10.896 -8.883 -15.789 1.00 93.19 84 ALA A O 1
ATOM 645 N N . TRP A 1 85 ? 9.118 -7.507 -15.840 1.00 94.75 85 TRP A N 1
ATOM 646 C CA . TRP A 1 85 ? 8.188 -8.489 -15.299 1.00 94.75 85 TRP A CA 1
ATOM 647 C C . TRP A 1 85 ? 8.080 -9.720 -16.194 1.00 94.75 85 TRP A C 1
ATOM 649 O O . TRP A 1 85 ? 8.157 -10.840 -15.705 1.00 94.75 85 TRP A O 1
ATOM 659 N N . SER A 1 86 ? 7.953 -9.525 -17.509 1.00 93.50 86 SER A N 1
ATOM 660 C CA . SER A 1 86 ? 7.894 -10.635 -18.470 1.00 93.50 86 SER A CA 1
ATOM 661 C C . SER A 1 86 ? 9.197 -11.439 -18.513 1.00 93.50 86 SER A C 1
ATOM 663 O O . SER A 1 86 ? 9.162 -12.641 -18.759 1.00 93.50 86 SER A O 1
ATOM 665 N N . HIS A 1 87 ? 10.338 -10.790 -18.261 1.00 91.94 87 HIS A N 1
ATOM 666 C CA . HIS A 1 87 ? 11.649 -11.431 -18.211 1.00 91.94 87 HIS A CA 1
ATOM 667 C C . HIS A 1 87 ? 11.866 -12.230 -16.916 1.00 91.94 87 HIS A C 1
ATOM 669 O O . HIS A 1 87 ? 12.242 -13.399 -16.961 1.00 91.94 87 HIS A O 1
ATOM 675 N N . ASN A 1 88 ? 11.642 -11.611 -15.754 1.00 89.88 88 ASN A N 1
ATOM 676 C CA . ASN A 1 88 ? 11.771 -12.246 -14.447 1.00 89.88 88 ASN A CA 1
ATOM 677 C C . ASN A 1 88 ? 10.859 -11.546 -13.411 1.00 89.88 88 ASN A C 1
ATOM 679 O O . ASN A 1 88 ? 11.252 -10.522 -12.834 1.00 89.88 88 ASN A O 1
ATOM 683 N N . PRO A 1 89 ? 9.657 -12.094 -13.137 1.00 89.75 89 PRO A N 1
ATOM 684 C CA . PRO A 1 89 ? 8.693 -11.501 -12.207 1.00 89.75 89 PRO A CA 1
ATOM 685 C C . PRO A 1 89 ? 9.224 -11.338 -10.780 1.00 89.75 89 PRO A C 1
ATOM 687 O O . PRO A 1 89 ? 9.009 -10.305 -10.151 1.00 89.75 89 PRO A O 1
ATOM 690 N N . LEU A 1 90 ? 9.949 -12.341 -10.269 1.00 87.94 90 LEU A N 1
ATOM 691 C CA . LEU A 1 90 ? 10.459 -12.332 -8.897 1.00 87.94 90 LEU A CA 1
ATOM 692 C C . LEU A 1 90 ? 11.541 -11.263 -8.716 1.00 87.94 90 LEU A C 1
ATOM 694 O O . LEU A 1 90 ? 11.497 -10.499 -7.753 1.00 87.94 90 LEU A O 1
ATOM 698 N N . THR A 1 91 ? 12.498 -11.187 -9.643 1.00 88.31 91 THR A N 1
ATOM 699 C CA . THR A 1 91 ? 13.534 -10.145 -9.616 1.00 88.31 91 THR A CA 1
ATOM 700 C C . THR A 1 91 ? 12.906 -8.768 -9.776 1.00 88.31 91 THR A C 1
ATOM 702 O O . THR A 1 91 ? 13.234 -7.862 -9.020 1.00 88.31 91 THR A O 1
ATOM 705 N N . THR A 1 92 ? 11.944 -8.616 -10.685 1.00 91.81 92 THR A N 1
ATOM 706 C CA . THR A 1 92 ? 11.212 -7.353 -10.854 1.00 91.81 92 THR A CA 1
ATOM 707 C C . THR A 1 92 ? 10.496 -6.930 -9.580 1.00 91.81 92 THR A C 1
ATOM 709 O O . THR A 1 92 ? 10.611 -5.776 -9.185 1.00 91.81 92 THR A O 1
ATOM 712 N N . LEU A 1 93 ? 9.821 -7.848 -8.886 1.00 90.88 93 LEU A N 1
ATOM 713 C CA . LEU A 1 93 ? 9.155 -7.540 -7.621 1.00 90.88 93 LEU A CA 1
ATOM 714 C C . LEU A 1 93 ? 10.150 -7.079 -6.544 1.00 90.88 93 LEU A C 1
ATOM 716 O O . LEU A 1 93 ? 9.887 -6.101 -5.846 1.00 90.88 93 LEU A O 1
ATOM 720 N N . LYS A 1 94 ? 11.322 -7.720 -6.455 1.00 88.19 94 LYS A N 1
ATOM 721 C CA . LYS A 1 94 ? 12.402 -7.277 -5.559 1.00 88.19 94 LYS A CA 1
ATOM 722 C C . LYS A 1 94 ? 12.930 -5.890 -5.925 1.00 88.19 94 LYS A C 1
ATOM 724 O O . LYS A 1 94 ? 13.195 -5.090 -5.038 1.00 88.19 94 LYS A O 1
ATOM 729 N N . LEU A 1 95 ? 13.061 -5.595 -7.217 1.00 89.56 95 LEU A N 1
ATOM 730 C CA . LEU A 1 95 ? 13.488 -4.282 -7.703 1.00 89.56 95 LEU A CA 1
ATOM 731 C C . LEU A 1 95 ? 12.445 -3.197 -7.416 1.00 89.56 95 LEU A C 1
ATOM 733 O O . LEU A 1 95 ? 12.823 -2.082 -7.080 1.00 89.56 95 LEU A O 1
ATOM 737 N N . ILE A 1 96 ? 11.149 -3.520 -7.481 1.00 90.75 96 ILE A N 1
ATOM 738 C CA . ILE A 1 96 ? 10.079 -2.614 -7.037 1.00 90.75 96 ILE A CA 1
ATOM 739 C C . ILE A 1 96 ? 10.242 -2.306 -5.545 1.00 90.75 96 ILE A C 1
ATOM 741 O O . ILE A 1 96 ? 10.215 -1.143 -5.166 1.00 90.75 96 ILE A O 1
ATOM 745 N N . CYS A 1 97 ? 10.476 -3.320 -4.710 1.00 88.38 97 CYS A N 1
ATOM 746 C CA . CYS A 1 97 ? 10.721 -3.145 -3.273 1.00 88.38 97 CYS A CA 1
ATOM 747 C C . CYS A 1 97 ? 11.983 -2.308 -2.991 1.00 88.38 97 CYS A C 1
ATOM 749 O O . CYS A 1 97 ? 11.985 -1.452 -2.112 1.00 88.38 97 CYS A O 1
ATOM 751 N N . ASN A 1 98 ? 13.041 -2.498 -3.785 1.00 86.31 98 ASN A N 1
ATOM 752 C CA . ASN A 1 98 ? 14.279 -1.722 -3.701 1.00 86.31 98 ASN A CA 1
ATOM 753 C C . ASN A 1 98 ? 14.072 -0.217 -3.974 1.00 86.31 98 ASN A C 1
ATOM 755 O O . ASN A 1 98 ? 14.827 0.592 -3.440 1.00 86.31 98 ASN A O 1
ATOM 759 N N . LEU A 1 99 ? 13.035 0.166 -4.739 1.00 87.81 99 LEU A N 1
ATOM 760 C CA . LEU A 1 99 ? 12.673 1.578 -4.930 1.00 87.81 99 LEU A CA 1
ATOM 761 C C . LEU A 1 99 ? 12.289 2.256 -3.613 1.00 87.81 99 LEU A C 1
ATOM 763 O O . LEU A 1 99 ? 12.582 3.437 -3.461 1.00 87.81 99 LEU A O 1
ATOM 767 N N . ARG A 1 100 ? 11.640 1.529 -2.692 1.00 86.75 100 ARG A N 1
ATOM 768 C CA . ARG A 1 100 ? 11.222 2.066 -1.390 1.00 86.75 100 ARG A CA 1
ATOM 769 C C . ARG A 1 100 ? 12.317 2.006 -0.342 1.00 86.75 100 ARG A C 1
ATOM 771 O O . ARG A 1 100 ? 12.361 2.887 0.496 1.00 86.75 100 ARG A O 1
ATOM 778 N N . ASN A 1 101 ? 13.154 0.972 -0.383 1.00 81.00 101 ASN A N 1
ATOM 779 C CA . ASN A 1 101 ? 14.129 0.720 0.668 1.00 81.00 101 ASN A CA 1
ATOM 780 C C . ASN A 1 101 ? 14.993 1.970 0.933 1.00 81.00 101 ASN A C 1
ATOM 782 O O . ASN A 1 101 ? 15.646 2.477 0.016 1.00 81.00 101 ASN A O 1
ATOM 786 N N . ASP A 1 102 ? 14.969 2.436 2.180 1.00 72.44 102 ASP A N 1
ATOM 787 C CA . ASP A 1 102 ? 15.690 3.616 2.663 1.00 72.44 102 ASP A CA 1
ATOM 788 C C . ASP A 1 102 ? 17.046 3.247 3.295 1.00 72.44 102 ASP A C 1
ATOM 790 O O . ASP A 1 102 ? 17.746 4.110 3.820 1.00 72.44 102 ASP A O 1
ATOM 794 N N . SER A 1 103 ? 17.447 1.967 3.263 1.00 69.25 103 SER A N 1
ATOM 795 C CA . SER A 1 103 ? 18.740 1.551 3.803 1.00 69.25 103 SER A CA 1
ATOM 796 C C . SER A 1 103 ? 19.901 2.173 3.014 1.00 69.25 103 SER A C 1
ATOM 798 O O . SER A 1 103 ? 19.999 2.016 1.793 1.00 69.25 103 SER A O 1
ATOM 800 N N . ASN A 1 104 ? 20.795 2.852 3.747 1.00 58.09 104 ASN A N 1
ATOM 801 C CA . ASN A 1 104 ? 21.819 3.773 3.229 1.00 58.09 104 ASN A CA 1
ATOM 802 C C . ASN A 1 104 ? 22.752 3.209 2.138 1.00 58.09 104 ASN A C 1
ATOM 804 O O . ASN A 1 104 ? 23.334 3.997 1.399 1.00 58.09 104 ASN A O 1
ATOM 808 N N . ASP A 1 105 ? 22.876 1.885 1.993 1.00 62.59 105 ASP A N 1
ATOM 809 C CA . ASP A 1 105 ? 23.891 1.277 1.119 1.00 62.59 105 ASP A CA 1
ATOM 810 C C . ASP A 1 105 ? 23.333 0.480 -0.077 1.00 62.59 105 ASP A C 1
ATOM 812 O O . ASP A 1 105 ? 24.096 0.086 -0.959 1.00 62.59 105 ASP A O 1
ATOM 816 N N . LEU A 1 106 ? 22.024 0.197 -0.133 1.00 67.12 106 LEU A N 1
ATOM 817 C CA . LEU A 1 106 ? 21.457 -0.724 -1.141 1.00 67.12 106 LEU A CA 1
ATOM 818 C C . LEU A 1 106 ? 20.113 -0.282 -1.729 1.00 67.12 106 LEU A C 1
ATOM 820 O O . LEU A 1 106 ? 19.723 -0.779 -2.791 1.00 67.12 106 LEU A O 1
ATOM 824 N N . GLY A 1 107 ? 19.379 0.584 -1.035 1.00 72.75 107 GLY A N 1
ATOM 825 C CA . GLY A 1 107 ? 18.074 1.073 -1.456 1.00 72.75 107 GLY A CA 1
ATOM 826 C C . GLY A 1 107 ? 18.148 2.333 -2.317 1.00 72.75 107 GLY A C 1
ATOM 827 O O . GLY A 1 107 ? 19.166 3.022 -2.358 1.00 72.75 107 GLY A O 1
ATOM 828 N N . LYS A 1 108 ? 17.063 2.634 -3.038 1.00 77.31 108 LYS A N 1
ATOM 829 C CA . LYS A 1 108 ? 16.968 3.855 -3.853 1.00 77.31 108 LYS A CA 1
ATOM 830 C C . LYS A 1 108 ? 16.273 5.016 -3.148 1.00 77.31 108 LYS A C 1
ATOM 832 O O . LYS A 1 108 ? 16.411 6.137 -3.624 1.00 77.31 108 LYS A O 1
ATOM 837 N N . SER A 1 109 ? 15.519 4.777 -2.073 1.00 81.19 109 SER A N 1
ATOM 838 C CA . SER A 1 109 ? 14.762 5.827 -1.372 1.00 81.19 109 SER A CA 1
ATOM 839 C C . SER A 1 109 ? 13.945 6.735 -2.327 1.00 81.19 109 SER A C 1
ATOM 841 O O . SER A 1 109 ? 13.855 7.956 -2.186 1.00 81.19 109 SER A O 1
ATOM 843 N N . ASP A 1 110 ? 13.354 6.152 -3.379 1.00 83.81 110 ASP A N 1
ATOM 844 C CA . ASP A 1 110 ? 12.463 6.858 -4.305 1.00 83.81 110 ASP A CA 1
ATOM 845 C C . ASP A 1 110 ? 11.020 6.415 -4.085 1.00 83.81 110 ASP A C 1
ATOM 847 O O . ASP A 1 110 ? 10.427 5.659 -4.860 1.00 83.81 110 ASP A O 1
ATOM 851 N N . GLU A 1 111 ? 10.433 6.973 -3.032 1.00 86.44 111 GLU A N 1
ATOM 852 C CA . GLU A 1 111 ? 9.036 6.779 -2.655 1.00 86.44 111 GLU A CA 1
ATOM 853 C C . GLU A 1 111 ? 8.062 6.993 -3.835 1.00 86.44 111 GLU A C 1
ATOM 855 O O . GLU A 1 111 ? 7.118 6.225 -4.040 1.00 86.44 111 GLU A O 1
ATOM 860 N N . LYS A 1 112 ? 8.283 8.017 -4.672 1.00 86.19 112 LYS A N 1
ATOM 861 C CA . LYS A 1 112 ? 7.368 8.311 -5.790 1.00 86.19 112 LYS A CA 1
ATOM 862 C C . LYS A 1 112 ? 7.465 7.248 -6.887 1.00 86.19 112 LYS A C 1
ATOM 864 O O . LYS A 1 112 ? 6.441 6.881 -7.477 1.00 86.19 112 LYS A O 1
ATOM 869 N N . ALA A 1 113 ? 8.673 6.761 -7.180 1.00 87.69 113 ALA A N 1
ATOM 870 C CA . ALA A 1 113 ? 8.873 5.652 -8.107 1.00 87.69 113 ALA A CA 1
ATOM 871 C C . ALA A 1 113 ? 8.277 4.356 -7.545 1.00 87.69 113 ALA A C 1
ATOM 873 O O . ALA A 1 113 ? 7.590 3.645 -8.282 1.00 87.69 113 ALA A O 1
ATOM 874 N N . PHE A 1 114 ? 8.455 4.098 -6.246 1.00 91.31 114 PHE A N 1
ATOM 875 C CA . PHE A 1 114 ? 7.836 2.968 -5.562 1.00 91.31 114 PHE A CA 1
ATOM 876 C C . PHE A 1 114 ? 6.313 2.984 -5.703 1.00 91.31 114 PHE A C 1
ATOM 878 O O . PHE A 1 114 ? 5.754 2.025 -6.228 1.00 91.31 114 PHE A O 1
ATOM 885 N N . TYR A 1 115 ? 5.632 4.079 -5.346 1.00 91.69 115 TYR A N 1
ATOM 886 C CA . TYR A 1 115 ? 4.174 4.143 -5.486 1.00 91.69 115 TYR A CA 1
ATOM 887 C C . TYR A 1 115 ? 3.720 3.999 -6.936 1.00 91.69 115 TYR A C 1
ATOM 889 O O . TYR A 1 115 ? 2.728 3.329 -7.207 1.00 91.69 115 TYR A O 1
ATOM 897 N N . SER A 1 116 ? 4.448 4.582 -7.891 1.00 91.06 116 SER A N 1
ATOM 898 C CA . SER A 1 116 ? 4.131 4.414 -9.314 1.00 91.06 116 SER A CA 1
ATOM 899 C C . SER A 1 116 ? 4.204 2.941 -9.733 1.00 91.06 116 SER A C 1
ATOM 901 O O . SER A 1 116 ? 3.288 2.435 -10.387 1.00 91.06 116 SER A O 1
ATOM 903 N N . ALA A 1 117 ? 5.249 2.233 -9.300 1.00 93.00 117 ALA A N 1
ATOM 904 C CA . ALA A 1 117 ? 5.426 0.811 -9.556 1.00 93.00 117 ALA A CA 1
ATOM 905 C C . ALA A 1 117 ? 4.409 -0.065 -8.805 1.00 93.00 117 ALA A C 1
ATOM 907 O O . ALA A 1 117 ? 3.892 -1.016 -9.384 1.00 93.00 117 ALA A O 1
ATOM 908 N N . ALA A 1 118 ? 4.060 0.270 -7.561 1.00 94.12 118 ALA A N 1
ATOM 909 C CA . ALA A 1 118 ? 3.039 -0.426 -6.780 1.00 94.12 118 ALA A CA 1
ATOM 910 C C . ALA A 1 118 ? 1.650 -0.293 -7.421 1.00 94.12 118 ALA A C 1
ATOM 912 O O . ALA A 1 118 ? 0.925 -1.278 -7.541 1.00 94.12 118 ALA A O 1
ATOM 913 N N . LEU A 1 119 ? 1.298 0.895 -7.926 1.00 93.56 119 LEU A N 1
ATOM 914 C CA . LEU A 1 119 ? 0.059 1.107 -8.678 1.00 93.56 119 LEU A CA 1
ATOM 915 C C . LEU A 1 119 ? 0.051 0.327 -10.001 1.00 93.56 119 LEU A C 1
ATOM 917 O O . LEU A 1 119 ? -0.988 -0.199 -10.401 1.00 93.56 119 LEU A O 1
ATOM 921 N N . TRP A 1 120 ? 1.190 0.238 -10.696 1.00 94.38 120 TRP A N 1
ATOM 922 C CA . TRP A 1 120 ? 1.326 -0.627 -11.872 1.00 94.38 120 TRP A CA 1
ATOM 923 C C . TRP A 1 120 ? 1.157 -2.107 -11.500 1.00 94.38 120 TRP A C 1
ATOM 925 O O . TRP A 1 120 ? 0.422 -2.828 -12.179 1.00 94.38 120 TRP A O 1
ATOM 935 N N . LEU A 1 121 ? 1.772 -2.545 -10.399 1.00 94.44 121 LEU A N 1
ATOM 936 C CA . LEU A 1 121 ? 1.678 -3.913 -9.900 1.00 94.44 121 LEU A CA 1
ATOM 937 C C . LEU A 1 121 ? 0.240 -4.256 -9.513 1.00 94.44 121 LEU A C 1
ATOM 939 O O . LEU A 1 121 ? -0.230 -5.323 -9.878 1.00 94.44 121 LEU A O 1
ATOM 943 N N . HIS A 1 122 ? -0.486 -3.346 -8.864 1.00 94.25 122 HIS A N 1
ATOM 944 C CA . HIS A 1 122 ? -1.899 -3.539 -8.551 1.00 94.25 122 HIS A CA 1
ATOM 945 C C . HIS A 1 122 ? -2.742 -3.727 -9.818 1.00 94.25 122 HIS A C 1
ATOM 947 O O . HIS A 1 122 ? -3.504 -4.679 -9.916 1.00 94.25 122 HIS A O 1
ATOM 953 N N . ARG A 1 123 ? -2.556 -2.871 -10.831 1.00 92.56 123 ARG A N 1
ATOM 954 C CA . ARG A 1 123 ? -3.337 -2.931 -12.080 1.00 92.56 123 ARG A CA 1
ATOM 955 C C . ARG A 1 123 ? -3.096 -4.195 -12.909 1.00 92.56 123 ARG A C 1
ATOM 957 O O . ARG A 1 123 ? -3.980 -4.604 -13.652 1.00 92.56 123 ARG A O 1
ATOM 964 N N . ASN A 1 124 ? -1.901 -4.781 -12.836 1.00 93.75 124 ASN A N 1
ATOM 965 C CA . ASN A 1 124 ? -1.513 -5.911 -13.693 1.00 93.75 124 ASN A CA 1
ATOM 966 C C . ASN A 1 124 ? -1.446 -7.249 -12.938 1.00 93.75 124 ASN A C 1
ATOM 968 O O . ASN A 1 124 ? -1.696 -8.309 -13.517 1.00 93.75 124 ASN A O 1
ATOM 972 N N . HIS A 1 125 ? -1.101 -7.200 -11.652 1.00 94.44 125 HIS A N 1
ATOM 973 C CA . HIS A 1 125 ? -0.832 -8.336 -10.768 1.00 94.44 125 HIS A CA 1
ATOM 974 C C . HIS A 1 125 ? -1.353 -8.067 -9.333 1.00 94.44 125 HIS A C 1
ATOM 976 O O . HIS A 1 125 ? -0.584 -8.146 -8.369 1.00 94.44 125 HIS A O 1
ATOM 982 N N . PRO A 1 126 ? -2.657 -7.777 -9.158 1.00 93.25 126 PRO A N 1
ATOM 983 C CA . PRO A 1 126 ? -3.229 -7.280 -7.897 1.00 93.25 126 PRO A CA 1
ATOM 984 C C . PRO A 1 126 ? -2.999 -8.219 -6.713 1.00 93.25 126 PRO A C 1
ATOM 986 O O . PRO A 1 126 ? -2.610 -7.790 -5.626 1.00 93.25 126 PRO A O 1
ATOM 989 N N . LYS A 1 127 ? -3.146 -9.527 -6.950 1.00 93.00 127 LYS A N 1
ATOM 990 C CA . LYS A 1 127 ? -2.912 -10.560 -5.934 1.00 93.00 127 LYS A CA 1
ATOM 991 C C . LYS A 1 127 ? -1.464 -10.606 -5.466 1.00 93.00 127 LYS A C 1
ATOM 993 O O . LYS A 1 127 ? -1.224 -10.904 -4.305 1.00 93.00 127 LYS A O 1
ATOM 998 N N . THR A 1 128 ? -0.504 -10.298 -6.337 1.00 92.88 128 THR A N 1
ATOM 999 C CA . THR A 1 128 ? 0.905 -10.263 -5.943 1.00 92.88 128 THR A CA 1
ATOM 1000 C C . THR A 1 128 ? 1.136 -9.173 -4.909 1.00 92.88 128 THR A C 1
ATOM 1002 O O . THR A 1 128 ? 1.745 -9.457 -3.883 1.00 92.88 128 THR A O 1
ATOM 1005 N N . LEU A 1 129 ? 0.633 -7.957 -5.145 1.00 93.25 129 LEU A N 1
ATOM 1006 C CA . LEU A 1 129 ? 0.780 -6.859 -4.190 1.00 93.25 129 LEU A CA 1
ATOM 1007 C C . LEU A 1 129 ? 0.096 -7.199 -2.857 1.00 93.25 129 LEU A C 1
ATOM 1009 O O . LEU A 1 129 ? 0.729 -7.119 -1.809 1.00 93.25 129 LEU A O 1
ATOM 1013 N N . ALA A 1 130 ? -1.159 -7.653 -2.909 1.00 93.19 130 ALA A N 1
ATOM 1014 C CA . ALA A 1 130 ? -1.949 -7.961 -1.717 1.00 93.19 130 ALA A CA 1
ATOM 1015 C C . ALA A 1 130 ? -1.358 -9.111 -0.881 1.00 93.19 130 ALA A C 1
ATOM 1017 O O . ALA A 1 130 ? -1.246 -9.009 0.338 1.00 93.19 130 ALA A O 1
ATOM 1018 N N . CYS A 1 131 ? -0.924 -10.203 -1.518 1.00 92.00 131 CYS A N 1
ATOM 1019 C CA . CYS A 1 131 ? -0.340 -11.342 -0.805 1.00 92.00 131 CYS A CA 1
ATOM 1020 C C . CYS A 1 131 ? 1.060 -11.056 -0.241 1.00 92.00 131 CYS A C 1
ATOM 1022 O O . CYS A 1 131 ? 1.493 -11.773 0.655 1.00 92.00 131 CYS A O 1
ATOM 1024 N N . ASN A 1 132 ? 1.759 -10.030 -0.738 1.00 90.44 132 ASN A N 1
ATOM 1025 C CA . ASN A 1 132 ? 3.073 -9.622 -0.234 1.00 90.44 132 ASN A CA 1
ATOM 1026 C C . ASN A 1 132 ? 3.010 -8.487 0.797 1.00 90.44 132 ASN A C 1
ATOM 1028 O O . ASN A 1 132 ? 4.064 -8.045 1.248 1.00 90.44 132 ASN A O 1
ATOM 1032 N N . ALA A 1 133 ? 1.818 -8.022 1.194 1.00 90.19 133 ALA A N 1
ATOM 1033 C CA . ALA A 1 133 ? 1.680 -6.862 2.074 1.00 90.19 133 ALA A CA 1
ATOM 1034 C C . ALA A 1 133 ? 2.476 -6.995 3.381 1.00 90.19 133 ALA A C 1
ATOM 1036 O O . ALA A 1 133 ? 3.286 -6.130 3.701 1.00 90.19 133 ALA A O 1
ATOM 1037 N N . ALA A 1 134 ? 2.351 -8.143 4.050 1.00 87.31 134 ALA A N 1
ATOM 1038 C CA . ALA A 1 134 ? 3.082 -8.444 5.278 1.00 87.31 134 ALA A CA 1
ATOM 1039 C C . ALA A 1 134 ? 4.604 -8.544 5.092 1.00 87.31 134 ALA A C 1
ATOM 1041 O O . ALA A 1 134 ? 5.338 -8.419 6.056 1.00 87.31 134 ALA A O 1
ATOM 1042 N N . SER A 1 135 ? 5.116 -8.797 3.886 1.00 85.25 135 SER A N 1
ATOM 1043 C CA . SER A 1 135 ? 6.569 -8.823 3.661 1.00 85.25 135 SER A CA 1
ATOM 1044 C C . SER A 1 135 ? 7.129 -7.470 3.230 1.00 85.25 135 SER A C 1
ATOM 1046 O O . SER A 1 135 ? 8.305 -7.193 3.443 1.00 85.25 135 SER A O 1
ATOM 1048 N N . ILE A 1 136 ? 6.291 -6.629 2.621 1.00 84.06 136 ILE A N 1
ATOM 1049 C CA . ILE A 1 136 ? 6.652 -5.267 2.224 1.00 84.06 136 ILE A CA 1
ATOM 1050 C C . ILE A 1 136 ? 6.621 -4.332 3.435 1.00 84.06 136 ILE A C 1
ATOM 1052 O O . ILE A 1 136 ? 7.543 -3.539 3.581 1.00 84.06 136 ILE A O 1
ATOM 1056 N N . ALA A 1 137 ? 5.603 -4.461 4.291 1.00 80.69 137 ALA A N 1
ATOM 1057 C CA . ALA A 1 137 ? 5.338 -3.583 5.434 1.00 80.69 137 ALA A CA 1
ATOM 1058 C C . ALA A 1 137 ? 5.193 -4.342 6.764 1.00 80.69 137 ALA A C 1
ATOM 1060 O O . ALA A 1 137 ? 4.525 -3.871 7.679 1.00 80.69 137 ALA A O 1
ATOM 1061 N N . GLY A 1 138 ? 5.756 -5.548 6.859 1.00 70.62 138 GLY A N 1
ATOM 1062 C CA . GLY A 1 138 ? 5.735 -6.316 8.100 1.00 70.62 138 GLY A CA 1
ATOM 1063 C C . GLY A 1 138 ? 6.588 -5.658 9.167 1.00 70.62 138 GLY A C 1
ATOM 1064 O O . GLY A 1 138 ? 7.787 -5.451 8.973 1.00 70.62 138 GLY A O 1
ATOM 1065 N N . GLU A 1 139 ? 5.991 -5.374 10.310 1.00 64.69 139 GLU A N 1
ATOM 1066 C CA . GLU A 1 139 ? 6.733 -4.853 11.449 1.00 64.69 139 GLU A CA 1
ATOM 1067 C C . GLU A 1 139 ? 7.521 -5.952 12.160 1.00 64.69 139 GLU A C 1
ATOM 1069 O O . GLU A 1 139 ? 7.173 -7.132 12.077 1.00 64.69 139 GLU A O 1
ATOM 1074 N N . PHE A 1 140 ? 8.610 -5.570 12.833 1.00 56.28 140 PHE A N 1
ATOM 1075 C CA . PHE A 1 140 ? 9.520 -6.490 13.539 1.00 56.28 140 PHE A CA 1
ATOM 1076 C C . PHE A 1 140 ? 10.187 -7.546 12.635 1.00 56.28 140 PHE A C 1
ATOM 1078 O O . PHE A 1 140 ? 10.809 -8.499 13.104 1.00 56.28 140 PHE A O 1
ATOM 1085 N N . THR A 1 141 ? 10.096 -7.350 11.318 1.00 57.03 141 THR A N 1
ATOM 1086 C CA . THR A 1 141 ? 10.848 -8.058 10.279 1.00 57.03 141 THR A CA 1
ATOM 1087 C C . THR A 1 141 ? 11.650 -7.033 9.476 1.00 57.03 141 THR A C 1
ATOM 1089 O O . THR A 1 141 ? 11.382 -5.840 9.575 1.00 57.03 141 THR A O 1
ATOM 1092 N N . GLU A 1 142 ? 12.638 -7.463 8.688 1.00 62.12 142 GLU A N 1
ATOM 1093 C CA . GLU A 1 142 ? 13.432 -6.595 7.796 1.00 62.12 142 GLU A CA 1
ATOM 1094 C C . GLU A 1 142 ? 12.579 -6.020 6.625 1.00 62.12 142 GLU A C 1
ATOM 1096 O O . GLU A 1 142 ? 12.878 -6.203 5.448 1.00 62.12 142 GLU A O 1
ATOM 1101 N N . SER A 1 143 ? 11.450 -5.371 6.895 1.00 65.50 143 SER A N 1
ATOM 1102 C CA . SER A 1 143 ? 10.584 -4.806 5.859 1.00 65.50 143 SER A CA 1
ATOM 1103 C C . SER A 1 143 ? 11.272 -3.681 5.082 1.00 65.50 143 SER A C 1
ATOM 1105 O O . SER A 1 143 ? 12.186 -3.010 5.555 1.00 65.50 143 SER A O 1
ATOM 1107 N N . VAL A 1 144 ? 10.847 -3.510 3.829 1.00 72.38 144 VAL A N 1
ATOM 1108 C CA . VAL A 1 144 ? 11.371 -2.465 2.930 1.00 72.38 144 VAL A CA 1
ATOM 1109 C C . VAL A 1 144 ? 10.565 -1.175 2.988 1.00 72.38 144 VAL A C 1
ATOM 1111 O O . VAL A 1 144 ? 11.014 -0.171 2.448 1.00 72.38 144 VAL A O 1
ATOM 1114 N N . GLY A 1 145 ? 9.372 -1.219 3.575 1.00 77.75 145 GLY A N 1
ATOM 1115 C CA . GLY A 1 145 ? 8.443 -0.108 3.718 1.00 77.75 145 GLY A CA 1
ATOM 1116 C C . GLY A 1 145 ? 7.673 -0.213 5.031 1.00 77.75 145 GLY A C 1
ATOM 1117 O O . GLY A 1 145 ? 7.905 -1.116 5.833 1.00 77.75 145 GLY A O 1
ATOM 1118 N N . THR A 1 146 ? 6.752 0.716 5.252 1.00 85.00 146 THR A N 1
ATOM 1119 C CA . THR A 1 146 ? 5.982 0.835 6.499 1.00 85.00 146 THR A CA 1
ATOM 1120 C C . THR A 1 146 ? 4.493 0.615 6.255 1.00 85.00 146 THR A C 1
ATOM 1122 O O . THR A 1 146 ? 4.035 0.493 5.118 1.00 85.00 146 THR A O 1
ATOM 1125 N N . MET A 1 147 ? 3.687 0.578 7.318 1.00 87.38 147 MET A N 1
ATOM 1126 C CA . MET A 1 147 ? 2.232 0.527 7.150 1.00 87.38 147 MET A CA 1
ATOM 1127 C C . MET A 1 147 ? 1.679 1.769 6.426 1.00 87.38 147 MET A C 1
A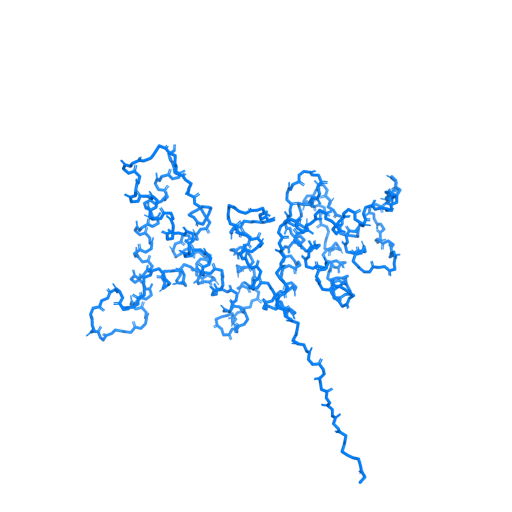TOM 1129 O O . MET A 1 147 ? 0.706 1.645 5.677 1.00 87.38 147 MET A O 1
ATOM 1133 N N . ASP A 1 148 ? 2.338 2.931 6.561 1.00 88.44 148 ASP A N 1
ATOM 1134 C CA . ASP A 1 148 ? 2.011 4.153 5.807 1.00 88.44 148 ASP A CA 1
ATOM 1135 C C . ASP A 1 148 ? 2.045 3.919 4.294 1.00 88.44 148 ASP A C 1
ATOM 1137 O O . ASP A 1 148 ? 1.154 4.378 3.581 1.00 88.44 148 ASP A O 1
ATOM 1141 N N . ASP A 1 149 ? 2.999 3.127 3.790 1.00 91.56 149 ASP A N 1
ATOM 1142 C CA . ASP A 1 149 ? 3.082 2.819 2.361 1.00 91.56 149 ASP A CA 1
ATOM 1143 C C . ASP A 1 149 ? 1.774 2.236 1.824 1.00 91.56 149 ASP A C 1
ATOM 1145 O O . ASP A 1 149 ? 1.290 2.637 0.760 1.00 91.56 149 ASP A O 1
ATOM 1149 N N . PHE A 1 150 ? 1.162 1.305 2.561 1.00 93.25 150 PHE A N 1
ATOM 1150 C CA . PHE A 1 150 ? -0.101 0.701 2.147 1.00 93.25 150 PHE A CA 1
ATOM 1151 C C . PHE A 1 150 ? -1.277 1.660 2.271 1.00 93.25 150 PHE A C 1
ATOM 1153 O O . PHE A 1 150 ? -2.145 1.661 1.395 1.00 93.25 150 PHE A O 1
ATOM 1160 N N . VAL A 1 151 ? -1.283 2.524 3.286 1.00 92.06 151 VAL A N 1
ATOM 1161 C CA . VAL A 1 151 ? -2.271 3.601 3.410 1.00 92.06 151 VAL A CA 1
ATOM 1162 C C . VAL A 1 151 ? -2.194 4.535 2.195 1.00 92.06 151 VAL A C 1
ATOM 1164 O O . VAL A 1 151 ? -3.213 4.843 1.567 1.00 92.06 151 VAL A O 1
ATOM 1167 N N . GLN A 1 152 ? -0.985 4.920 1.788 1.00 92.56 152 GLN A N 1
ATOM 1168 C CA . GLN A 1 152 ? -0.744 5.785 0.636 1.00 92.56 152 GLN A CA 1
ATOM 1169 C C . GLN A 1 152 ? -1.114 5.102 -0.686 1.00 92.56 152 GLN A C 1
ATOM 1171 O O . GLN A 1 152 ? -1.716 5.733 -1.563 1.00 92.56 152 GLN A O 1
ATOM 1176 N N . ILE A 1 153 ? -0.809 3.810 -0.842 1.00 94.12 153 ILE A N 1
ATOM 1177 C CA . ILE A 1 153 ? -1.216 3.014 -2.009 1.00 94.12 153 ILE A CA 1
ATOM 1178 C C . ILE A 1 153 ? -2.745 2.947 -2.108 1.00 94.12 153 ILE A C 1
ATOM 1180 O O . ILE A 1 153 ? -3.293 3.259 -3.169 1.00 94.12 153 ILE A O 1
ATOM 1184 N N . LEU A 1 154 ? -3.440 2.599 -1.019 1.00 94.06 154 LEU A N 1
ATOM 1185 C CA . LEU A 1 154 ? -4.905 2.522 -0.983 1.00 94.06 154 LEU A CA 1
ATOM 1186 C C . LEU A 1 154 ? -5.547 3.870 -1.316 1.00 94.06 154 LEU A C 1
ATOM 1188 O O . LEU A 1 154 ? -6.473 3.922 -2.126 1.00 94.06 154 LEU A O 1
ATOM 1192 N N . ASN A 1 155 ? -5.027 4.965 -0.760 1.00 92.31 155 ASN A N 1
ATOM 1193 C CA . ASN A 1 155 ? -5.518 6.314 -1.032 1.00 92.31 155 ASN A CA 1
ATOM 1194 C C . ASN A 1 155 ? -5.349 6.704 -2.506 1.00 92.31 155 ASN A C 1
ATOM 1196 O O . ASN A 1 155 ? -6.265 7.236 -3.134 1.00 92.31 155 ASN A O 1
ATOM 1200 N N . ARG A 1 156 ? -4.182 6.417 -3.096 1.00 92.31 156 ARG A N 1
ATOM 1201 C CA . ARG A 1 156 ? -3.918 6.696 -4.517 1.00 92.31 156 ARG A CA 1
ATOM 1202 C C . ARG A 1 156 ? -4.819 5.874 -5.436 1.00 92.31 156 ARG A C 1
ATOM 1204 O O . ARG A 1 156 ? -5.269 6.403 -6.449 1.00 92.31 156 ARG A O 1
ATOM 1211 N N . LEU A 1 157 ? -5.084 4.612 -5.095 1.00 92.69 157 LEU A N 1
ATOM 1212 C CA . LEU A 1 157 ? -6.000 3.749 -5.844 1.00 92.69 157 LEU A CA 1
ATOM 1213 C C . LEU A 1 157 ? -7.445 4.244 -5.754 1.00 92.69 157 LEU A C 1
ATOM 1215 O O . LEU A 1 157 ? -8.090 4.401 -6.790 1.00 92.69 157 LEU A O 1
ATOM 1219 N N . ALA A 1 158 ? -7.914 4.570 -4.549 1.00 89.81 158 ALA A N 1
ATOM 1220 C CA . ALA A 1 158 ? -9.256 5.097 -4.325 1.00 89.81 158 ALA A CA 1
ATOM 1221 C C . ALA A 1 158 ? -9.505 6.400 -5.095 1.00 89.81 158 ALA A C 1
ATOM 1223 O O . ALA A 1 158 ? -10.529 6.563 -5.747 1.00 89.81 158 ALA A O 1
ATOM 1224 N N . ARG A 1 159 ? -8.529 7.316 -5.097 1.00 86.19 159 ARG A N 1
ATOM 1225 C CA . ARG A 1 159 ? -8.623 8.587 -5.835 1.00 86.19 159 ARG A CA 1
ATOM 1226 C C . ARG A 1 159 ? -8.559 8.432 -7.352 1.00 86.19 159 ARG A C 1
ATOM 1228 O O . ARG A 1 159 ? -8.932 9.357 -8.065 1.00 86.19 159 ARG A O 1
ATOM 1235 N N . ALA A 1 160 ? -8.024 7.320 -7.848 1.00 82.81 160 ALA A N 1
ATOM 1236 C CA . ALA A 1 160 ? -7.897 7.062 -9.278 1.00 82.81 160 ALA A CA 1
ATOM 1237 C C . ALA A 1 160 ? -9.123 6.349 -9.873 1.00 82.81 160 ALA A C 1
ATOM 1239 O O . ALA A 1 160 ? -9.200 6.223 -11.095 1.00 82.81 160 ALA A O 1
ATOM 1240 N N . SER A 1 161 ? -10.047 5.855 -9.043 1.00 72.25 161 SER A N 1
ATOM 1241 C CA . SER A 1 161 ? -11.210 5.086 -9.480 1.00 72.25 161 SER A CA 1
ATOM 1242 C C . SER A 1 161 ? -12.451 5.512 -8.707 1.00 72.25 161 SER A C 1
ATOM 1244 O O . SER A 1 161 ? -12.604 5.155 -7.547 1.00 72.25 161 SER A O 1
ATOM 1246 N N . ASP A 1 162 ? -13.403 6.172 -9.367 1.00 66.38 162 ASP A N 1
ATOM 1247 C CA . ASP A 1 162 ? -14.681 6.574 -8.750 1.00 66.38 162 ASP A CA 1
ATOM 1248 C C . ASP A 1 162 ? -15.568 5.380 -8.327 1.00 66.38 162 ASP A C 1
ATOM 1250 O O . ASP A 1 162 ? -16.659 5.564 -7.792 1.00 66.38 162 ASP A O 1
ATOM 1254 N N . ARG A 1 163 ? -15.146 4.133 -8.599 1.00 67.06 163 ARG A N 1
ATOM 1255 C CA . ARG A 1 163 ? -15.917 2.903 -8.335 1.00 67.06 163 ARG A CA 1
ATOM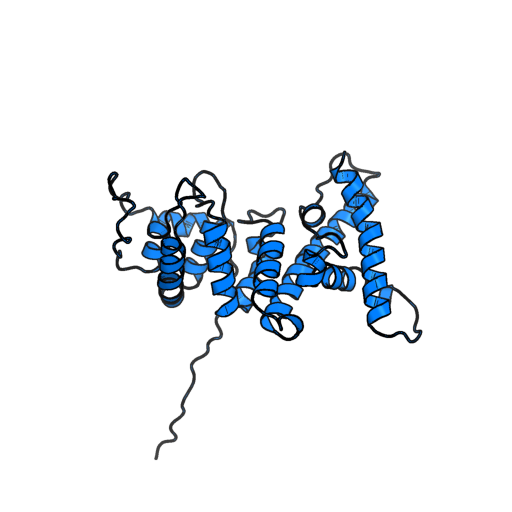 1256 C C . ARG A 1 163 ? -15.140 1.840 -7.553 1.00 67.06 163 ARG A C 1
ATOM 1258 O O . ARG A 1 163 ? -15.466 0.658 -7.670 1.00 67.06 163 ARG A O 1
ATOM 1265 N N . TYR A 1 164 ? -14.135 2.232 -6.769 1.00 73.38 164 TYR A N 1
ATOM 1266 C CA . TYR A 1 164 ? -13.277 1.296 -6.028 1.00 73.38 164 TYR A CA 1
ATOM 1267 C C . TYR A 1 164 ? -14.052 0.365 -5.073 1.00 73.38 164 TYR A C 1
ATOM 1269 O O . TYR A 1 164 ? -13.656 -0.782 -4.890 1.00 73.38 164 TYR A O 1
ATOM 1277 N N . GLU A 1 165 ? -15.206 0.784 -4.538 1.00 69.25 165 GLU A N 1
ATOM 1278 C CA . GLU A 1 165 ? -16.061 -0.071 -3.692 1.00 69.25 165 GLU A CA 1
ATOM 1279 C C . GLU A 1 165 ? -16.513 -1.367 -4.387 1.00 69.25 165 GLU A C 1
ATOM 1281 O O . GLU A 1 165 ? -16.776 -2.374 -3.723 1.00 69.25 165 GLU A O 1
ATOM 1286 N N . ARG A 1 166 ? -16.612 -1.339 -5.723 1.00 80.50 166 ARG A N 1
ATOM 1287 C CA . ARG A 1 166 ? -17.022 -2.471 -6.569 1.00 80.50 166 ARG A CA 1
ATOM 1288 C C . ARG A 1 166 ? -15.838 -3.198 -7.206 1.00 80.50 166 ARG A C 1
ATOM 1290 O O . ARG A 1 166 ? -16.047 -4.196 -7.892 1.00 80.50 166 ARG A O 1
ATOM 1297 N N . ASP A 1 167 ? -14.623 -2.695 -7.019 1.00 89.94 167 ASP A N 1
ATOM 1298 C CA . ASP A 1 167 ? -13.412 -3.291 -7.566 1.00 89.94 167 ASP A CA 1
ATOM 1299 C C . ASP A 1 167 ? -12.956 -4.442 -6.656 1.00 89.94 167 ASP A C 1
ATOM 1301 O O . ASP A 1 167 ? -12.534 -4.239 -5.516 1.00 89.94 167 ASP A O 1
ATOM 1305 N N . SER A 1 168 ? -13.066 -5.676 -7.154 1.00 91.94 168 SER A N 1
ATOM 1306 C CA . SER A 1 168 ? -12.695 -6.872 -6.395 1.00 91.94 168 SER A CA 1
ATOM 1307 C C . SER A 1 168 ? -11.211 -6.921 -6.044 1.00 91.94 168 SER A C 1
ATOM 1309 O O . SER A 1 168 ? -10.854 -7.472 -5.005 1.00 91.94 168 SER A O 1
ATOM 1311 N N . ASP A 1 169 ? -10.350 -6.361 -6.893 1.00 93.19 169 ASP A N 1
ATOM 1312 C CA . ASP A 1 169 ? -8.907 -6.358 -6.676 1.00 93.19 169 ASP A CA 1
ATOM 1313 C C . ASP A 1 169 ? -8.521 -5.312 -5.627 1.00 93.19 169 ASP A C 1
ATOM 1315 O O . ASP A 1 169 ? -7.692 -5.593 -4.756 1.00 93.19 169 ASP A O 1
ATOM 1319 N N . TYR A 1 170 ? -9.170 -4.141 -5.650 1.00 93.81 170 TYR A N 1
ATOM 1320 C CA . TYR A 1 170 ? -9.046 -3.147 -4.581 1.00 93.81 170 TYR A CA 1
ATOM 1321 C C . TYR A 1 170 ? -9.495 -3.720 -3.238 1.00 93.81 170 TYR A C 1
ATOM 1323 O O . TYR A 1 170 ? -8.746 -3.647 -2.266 1.00 93.81 170 TYR A O 1
ATOM 1331 N N . ARG A 1 171 ? -10.685 -4.336 -3.189 1.00 92.88 171 ARG A N 1
ATOM 1332 C CA . ARG A 1 171 ? -11.208 -4.957 -1.964 1.00 92.88 171 ARG A CA 1
ATOM 1333 C C . ARG A 1 171 ? -10.279 -6.041 -1.438 1.00 92.88 171 ARG A C 1
ATOM 1335 O O . ARG A 1 171 ? -9.992 -6.056 -0.254 1.00 92.88 171 ARG A O 1
ATOM 1342 N N . PHE A 1 172 ? -9.742 -6.887 -2.316 1.00 94.56 172 PHE A N 1
ATOM 1343 C CA . PHE A 1 172 ? -8.793 -7.914 -1.900 1.00 94.56 172 PHE A CA 1
ATOM 1344 C C . PHE A 1 172 ? -7.517 -7.315 -1.292 1.00 94.56 172 PHE A C 1
ATOM 1346 O O . PHE A 1 172 ? -7.019 -7.820 -0.290 1.00 94.56 172 PHE A O 1
ATOM 1353 N N . LEU A 1 173 ? -6.987 -6.227 -1.862 1.00 95.19 173 LEU A N 1
ATOM 1354 C CA . LEU A 1 173 ? -5.861 -5.511 -1.259 1.00 95.19 173 LEU A CA 1
ATOM 1355 C C . LEU A 1 173 ? -6.245 -4.894 0.092 1.00 95.19 173 LEU A C 1
ATOM 1357 O O . LEU A 1 173 ? -5.497 -5.053 1.054 1.00 95.19 173 LEU A O 1
ATOM 1361 N N . LEU A 1 174 ? -7.395 -4.219 0.161 1.00 94.56 174 LEU A N 1
ATOM 1362 C CA . LEU A 1 174 ? -7.924 -3.617 1.383 1.00 94.56 174 LEU A CA 1
ATOM 1363 C C . LEU A 1 174 ? -8.062 -4.659 2.494 1.00 94.56 174 LEU A C 1
ATOM 1365 O O . LEU A 1 174 ? -7.583 -4.410 3.594 1.00 94.56 174 LEU A O 1
ATOM 1369 N N . ASP A 1 175 ? -8.639 -5.824 2.203 1.00 94.19 175 ASP A N 1
ATOM 1370 C CA . ASP A 1 175 ? -8.811 -6.920 3.158 1.00 94.19 175 ASP A CA 1
ATOM 1371 C C . ASP A 1 175 ? -7.446 -7.375 3.702 1.00 94.19 175 ASP A C 1
ATOM 1373 O O . ASP A 1 175 ? -7.236 -7.398 4.911 1.00 94.19 175 ASP A O 1
ATOM 1377 N N . ARG A 1 176 ? -6.461 -7.625 2.823 1.00 94.75 176 ARG A N 1
ATOM 1378 C CA . ARG A 1 176 ? -5.110 -8.054 3.239 1.00 94.75 176 ARG A CA 1
ATOM 1379 C C . ARG A 1 176 ? -4.362 -7.010 4.064 1.00 94.75 176 ARG A C 1
ATOM 1381 O O . ARG A 1 176 ? -3.623 -7.379 4.973 1.00 94.75 176 ARG A O 1
ATOM 1388 N N . VAL A 1 177 ? -4.520 -5.728 3.740 1.00 93.94 177 VAL A N 1
ATOM 1389 C CA . VAL A 1 177 ? -3.931 -4.629 4.519 1.00 93.94 177 VAL A CA 1
ATOM 1390 C C . VAL A 1 177 ? -4.645 -4.492 5.864 1.00 93.94 177 VAL A C 1
ATOM 1392 O O . VAL A 1 177 ? -3.988 -4.325 6.886 1.00 93.94 177 VAL A O 1
ATOM 1395 N N . SER A 1 178 ? -5.971 -4.615 5.882 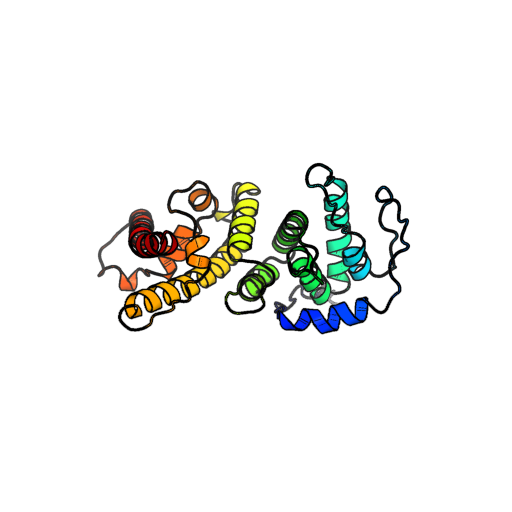1.00 93.75 178 SER A N 1
ATOM 1396 C CA . SER A 1 178 ? -6.779 -4.519 7.102 1.00 93.75 178 SER A CA 1
ATOM 1397 C C . SER A 1 178 ? -6.477 -5.657 8.074 1.00 93.75 178 SER A C 1
ATOM 1399 O O . SER A 1 178 ? -6.369 -5.395 9.267 1.00 93.75 178 SER A O 1
ATOM 1401 N N . ASP A 1 179 ? -6.283 -6.882 7.571 1.00 93.50 179 ASP A N 1
ATOM 1402 C CA . ASP A 1 179 ? -5.818 -8.032 8.358 1.00 93.50 179 ASP A CA 1
ATOM 1403 C C . ASP A 1 179 ? -4.497 -7.699 9.069 1.00 93.50 179 ASP A C 1
ATOM 1405 O O . ASP A 1 179 ? -4.376 -7.879 10.278 1.00 93.50 179 ASP A O 1
ATOM 1409 N N . LEU A 1 180 ? -3.526 -7.150 8.327 1.00 91.69 180 LEU A N 1
ATOM 1410 C CA . LEU A 1 180 ? -2.210 -6.798 8.861 1.00 91.69 180 LEU A CA 1
ATOM 1411 C C . LEU A 1 180 ? -2.311 -5.727 9.960 1.00 91.69 180 LEU A C 1
ATOM 1413 O O . LEU A 1 180 ? -1.733 -5.891 11.032 1.00 91.69 180 LEU A O 1
ATOM 1417 N N . PHE A 1 181 ? -3.085 -4.660 9.727 1.00 91.12 181 PHE A N 1
ATOM 1418 C CA . PHE A 1 181 ? -3.347 -3.630 10.740 1.00 91.12 181 PHE A CA 1
ATOM 1419 C C . PHE A 1 181 ? -4.039 -4.210 11.973 1.00 91.12 181 PHE A C 1
ATOM 1421 O O . PHE A 1 181 ? -3.648 -3.907 13.096 1.00 91.12 181 PHE A O 1
ATOM 1428 N N . ALA A 1 182 ? -5.061 -5.043 11.781 1.00 91.12 182 ALA A N 1
ATOM 1429 C CA . ALA A 1 182 ? -5.805 -5.633 12.882 1.00 91.12 182 ALA A CA 1
ATOM 1430 C C . ALA A 1 182 ? -4.929 -6.568 13.726 1.00 91.12 182 ALA A C 1
ATOM 1432 O O . ALA A 1 182 ? -5.035 -6.555 14.950 1.00 91.12 182 ALA A O 1
ATOM 1433 N N . ASP A 1 183 ? -4.048 -7.353 13.108 1.00 90.56 183 ASP A N 1
ATOM 1434 C CA . ASP A 1 183 ? -3.131 -8.235 13.830 1.00 90.56 183 ASP A CA 1
ATOM 1435 C C . ASP A 1 183 ? -2.143 -7.446 14.699 1.00 90.56 183 ASP A C 1
ATOM 1437 O O . ASP A 1 183 ? -1.984 -7.764 15.883 1.00 90.56 183 ASP A O 1
ATOM 1441 N N . HIS A 1 184 ? -1.557 -6.377 14.152 1.00 87.56 184 HIS A N 1
ATOM 1442 C CA . HIS A 1 184 ? -0.655 -5.488 14.884 1.00 87.56 184 HIS A CA 1
ATOM 1443 C C . HIS A 1 184 ? -1.371 -4.728 16.011 1.00 87.56 184 HIS A C 1
ATOM 1445 O O . HIS A 1 184 ? -0.978 -4.843 17.171 1.00 87.56 184 HIS A O 1
ATOM 1451 N N . LEU A 1 185 ? -2.499 -4.071 15.722 1.00 86.81 185 LEU A N 1
ATOM 1452 C CA . LEU A 1 185 ? -3.286 -3.346 16.728 1.00 86.81 185 LEU A CA 1
ATOM 1453 C C . LEU A 1 185 ? -3.795 -4.268 17.843 1.00 86.81 185 LEU A C 1
ATOM 1455 O O . LEU A 1 185 ? -3.812 -3.884 19.011 1.00 86.81 185 LEU A O 1
ATOM 1459 N N . ARG A 1 186 ? -4.185 -5.508 17.521 1.00 87.56 186 ARG A N 1
ATOM 1460 C CA . ARG A 1 186 ? -4.602 -6.495 18.528 1.00 87.56 186 ARG A CA 1
ATOM 1461 C C . ARG A 1 186 ? -3.446 -6.863 19.456 1.00 87.56 186 ARG A C 1
ATOM 1463 O O . ARG A 1 186 ? -3.674 -7.065 20.650 1.00 87.56 186 ARG A O 1
ATOM 1470 N N . SER A 1 187 ? -2.230 -6.972 18.921 1.00 85.75 187 SER A N 1
ATOM 1471 C CA . SER A 1 187 ? -1.023 -7.179 19.723 1.00 85.75 187 SER A CA 1
ATOM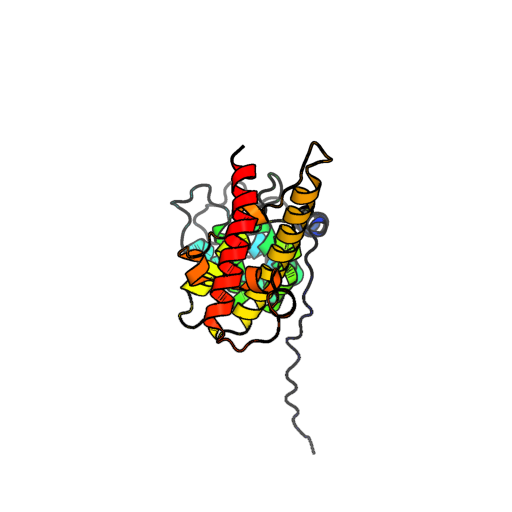 1472 C C . SER A 1 187 ? -0.752 -5.974 20.622 1.00 85.75 187 SER A C 1
ATOM 1474 O O . SER A 1 187 ? -0.610 -6.147 21.831 1.00 85.75 187 SER A O 1
ATOM 1476 N N . ASP A 1 188 ? -0.804 -4.760 20.075 1.00 83.44 188 ASP A N 1
ATOM 1477 C CA . ASP A 1 188 ? -0.584 -3.524 20.833 1.00 83.44 188 ASP A CA 1
ATOM 1478 C C . ASP A 1 188 ? -1.584 -3.378 21.981 1.00 83.44 188 ASP A C 1
ATOM 1480 O O . ASP A 1 188 ? -1.198 -3.174 23.127 1.00 83.44 188 ASP A O 1
ATOM 1484 N N . MET A 1 189 ? -2.878 -3.581 21.720 1.00 82.38 189 MET A N 1
ATOM 1485 C CA . MET A 1 189 ? -3.924 -3.535 22.747 1.00 82.38 189 MET A CA 1
ATOM 1486 C C . MET A 1 189 ? -3.714 -4.581 23.853 1.00 82.38 189 MET A C 1
ATOM 1488 O O . MET A 1 189 ? -4.063 -4.342 25.012 1.00 82.38 189 MET A O 1
ATOM 1492 N N . ARG A 1 190 ? -3.164 -5.759 23.525 1.00 83.62 190 ARG A N 1
ATOM 1493 C CA . ARG A 1 190 ? -2.804 -6.780 24.524 1.00 83.62 190 ARG A CA 1
ATOM 1494 C C . ARG A 1 190 ? -1.592 -6.346 25.342 1.00 83.62 190 ARG A C 1
ATOM 1496 O O . ARG A 1 190 ? -1.644 -6.465 26.566 1.00 83.62 190 ARG A O 1
ATOM 1503 N N . ASN A 1 191 ? -0.562 -5.811 24.691 1.00 79.69 191 ASN A N 1
ATOM 1504 C CA . ASN A 1 191 ? 0.640 -5.288 25.340 1.00 79.69 191 ASN A CA 1
ATOM 1505 C C . ASN A 1 191 ? 0.291 -4.132 26.291 1.00 79.69 191 ASN A C 1
ATOM 1507 O O . ASN A 1 191 ? 0.733 -4.126 27.438 1.00 79.69 191 ASN A O 1
ATOM 1511 N N . LEU A 1 192 ? -0.611 -3.236 25.878 1.00 74.94 192 LEU A N 1
ATOM 1512 C CA . LEU A 1 192 ? -1.173 -2.171 26.711 1.00 74.94 192 LEU A CA 1
ATOM 1513 C C . LEU A 1 192 ? -1.869 -2.687 27.969 1.00 74.94 192 LEU A C 1
ATOM 1515 O O . LEU A 1 192 ? -1.664 -2.174 29.064 1.00 74.94 192 LEU A O 1
ATOM 1519 N N . LYS A 1 193 ? -2.700 -3.724 27.849 1.00 75.44 193 LYS A N 1
ATOM 1520 C CA . LYS A 1 193 ? -3.383 -4.302 29.019 1.00 75.44 193 LYS A CA 1
ATOM 1521 C C . LYS A 1 193 ? -2.396 -4.963 29.987 1.00 75.44 193 LYS A C 1
ATOM 1523 O O . LYS A 1 193 ? -2.645 -4.989 31.189 1.00 75.44 193 LYS A O 1
ATOM 1528 N N . GLN A 1 194 ? -1.276 -5.467 29.471 1.00 73.50 194 GLN A N 1
ATOM 1529 C CA . GLN A 1 194 ? -0.192 -6.082 30.244 1.00 73.50 194 GLN A CA 1
ATOM 1530 C C . GLN A 1 194 ? 0.839 -5.065 30.767 1.00 73.50 194 GLN A C 1
ATOM 1532 O O . GLN A 1 194 ? 1.693 -5.432 31.573 1.00 73.50 194 GLN A O 1
ATOM 1537 N N . GLN A 1 195 ? 0.724 -3.784 30.388 1.00 62.12 195 GLN A N 1
ATOM 1538 C CA . GLN A 1 195 ? 1.604 -2.669 30.775 1.00 62.12 195 GLN A CA 1
ATOM 1539 C C . GLN A 1 195 ? 1.783 -2.515 32.290 1.00 62.12 195 GLN A C 1
ATOM 1541 O O . GLN A 1 195 ? 2.763 -1.934 32.743 1.00 62.12 195 GLN A O 1
ATOM 1546 N N . GLN A 1 196 ? 0.888 -3.090 33.097 1.00 53.88 196 GLN A N 1
ATOM 1547 C CA . GLN A 1 196 ? 1.065 -3.162 34.547 1.00 53.88 196 GLN A CA 1
ATOM 1548 C C . GLN A 1 196 ? 2.303 -3.984 34.982 1.00 53.88 196 GLN A C 1
ATOM 1550 O O . GLN A 1 196 ? 2.598 -4.004 36.173 1.00 53.88 196 GLN A O 1
ATOM 1555 N N . GLN A 1 197 ? 3.022 -4.664 34.071 1.00 54.56 197 GLN A N 1
ATOM 1556 C CA . GLN A 1 197 ? 4.072 -5.635 34.424 1.00 54.56 197 GLN A CA 1
ATOM 1557 C C . GLN A 1 197 ? 5.442 -5.467 33.723 1.00 54.56 197 GLN A C 1
ATOM 1559 O O . GLN A 1 197 ? 6.377 -6.157 34.126 1.00 54.56 197 GLN A O 1
ATOM 1564 N N . GLN A 1 198 ? 5.624 -4.591 32.718 1.00 56.03 198 GLN A N 1
ATOM 1565 C CA . GLN A 1 198 ? 6.900 -4.460 31.969 1.00 56.03 198 GLN A CA 1
ATOM 1566 C C . GLN A 1 198 ? 7.256 -2.990 31.628 1.00 56.03 198 GLN A C 1
ATOM 1568 O O . GLN A 1 198 ? 6.363 -2.234 31.249 1.00 56.03 198 GLN A O 1
ATOM 1573 N N . PRO A 1 199 ? 8.542 -2.575 31.719 1.00 56.81 199 PRO A N 1
ATOM 1574 C CA . PRO A 1 199 ? 8.981 -1.183 31.535 1.00 56.81 199 PRO A CA 1
ATOM 1575 C C . PRO A 1 199 ? 9.220 -0.744 30.077 1.00 56.81 199 PRO A C 1
ATOM 1577 O O . PRO A 1 199 ? 9.405 0.446 29.840 1.00 56.81 199 PRO A O 1
ATOM 1580 N N . TYR A 1 200 ? 9.232 -1.663 29.105 1.00 60.97 200 TYR A N 1
ATOM 1581 C CA . TYR A 1 200 ? 9.396 -1.347 27.681 1.00 60.97 200 TYR A CA 1
ATOM 1582 C C . TYR A 1 200 ? 8.283 -2.011 26.875 1.00 60.97 200 TYR A C 1
ATOM 1584 O O . TYR A 1 200 ? 8.038 -3.209 27.029 1.00 60.97 200 TYR A O 1
ATOM 1592 N N . MET A 1 201 ? 7.602 -1.229 26.042 1.00 66.56 201 MET A N 1
ATOM 1593 C CA . MET A 1 201 ? 6.512 -1.697 25.197 1.00 66.56 201 MET A CA 1
ATOM 1594 C C . MET A 1 201 ? 6.855 -1.433 23.742 1.00 66.56 201 MET A C 1
ATOM 1596 O O . MET A 1 201 ? 7.042 -0.285 23.352 1.00 66.56 201 MET A O 1
ATOM 1600 N N . ASP A 1 202 ? 6.891 -2.501 22.953 1.00 69.56 202 ASP A N 1
ATOM 1601 C CA . ASP A 1 202 ? 6.896 -2.394 21.501 1.00 69.56 202 ASP A CA 1
ATOM 1602 C C . ASP A 1 202 ? 5.447 -2.165 21.056 1.00 69.56 202 ASP A C 1
ATOM 1604 O O . ASP A 1 202 ? 4.615 -3.078 21.121 1.00 69.56 202 ASP A O 1
ATOM 1608 N N . ILE A 1 203 ? 5.131 -0.915 20.717 1.00 76.19 203 ILE A N 1
ATOM 1609 C CA . ILE A 1 203 ? 3.888 -0.545 20.039 1.00 76.19 203 ILE A CA 1
ATOM 1610 C C . ILE A 1 203 ? 4.193 -0.524 18.549 1.00 76.19 203 ILE A C 1
ATOM 1612 O O . ILE A 1 203 ? 5.163 0.097 18.113 1.00 76.19 203 ILE A O 1
ATOM 1616 N N . SER A 1 204 ? 3.353 -1.197 17.777 1.00 82.69 204 SER A N 1
ATOM 1617 C CA . SER A 1 204 ? 3.487 -1.248 16.335 1.00 82.69 204 SER A CA 1
ATOM 1618 C C . SER A 1 204 ? 3.277 0.130 15.681 1.00 82.69 204 SER A C 1
ATOM 1620 O O . SER A 1 204 ? 2.501 0.971 16.145 1.00 82.69 204 SER A O 1
ATOM 1622 N N . SER A 1 205 ? 3.918 0.363 14.538 1.00 80.88 205 SER A N 1
ATOM 1623 C CA . SER A 1 205 ? 3.654 1.507 13.662 1.00 80.88 205 SER A CA 1
ATOM 1624 C C . SER A 1 205 ? 2.212 1.526 13.130 1.00 80.88 205 SER A C 1
ATOM 1626 O O . SER A 1 205 ? 1.731 2.581 12.713 1.00 80.88 205 SER A O 1
ATOM 1628 N N . ALA A 1 206 ? 1.475 0.411 13.211 1.00 84.44 206 ALA A N 1
ATOM 1629 C CA . ALA A 1 206 ? 0.042 0.349 12.938 1.00 84.44 206 ALA A CA 1
ATOM 1630 C C . ALA A 1 206 ? -0.739 1.355 13.785 1.00 84.44 206 ALA A C 1
ATOM 1632 O O . ALA A 1 206 ? -1.668 1.978 13.274 1.00 84.44 206 ALA A O 1
ATOM 1633 N N 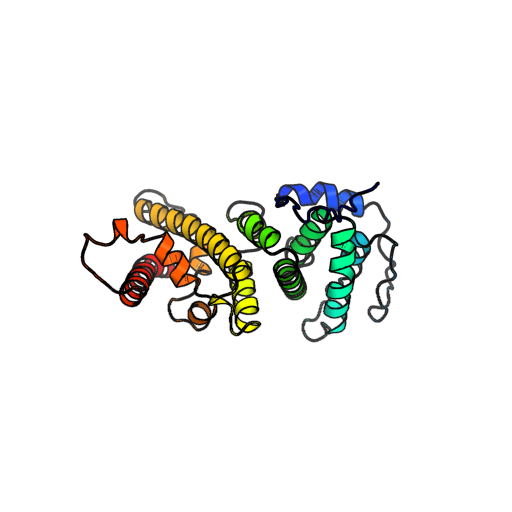. ALA A 1 207 ? -0.353 1.553 15.049 1.00 79.56 207 ALA A N 1
ATOM 1634 C CA . ALA A 1 207 ? -0.976 2.546 15.920 1.00 79.56 207 ALA A CA 1
ATOM 1635 C C . ALA A 1 207 ? -0.761 3.979 15.404 1.00 79.56 207 ALA A C 1
ATOM 1637 O O . ALA A 1 207 ? -1.674 4.794 15.478 1.00 79.56 207 ALA A O 1
ATOM 1638 N N . LEU A 1 208 ? 0.406 4.263 14.817 1.00 78.94 208 LEU A N 1
ATOM 1639 C CA . LEU A 1 208 ? 0.744 5.576 14.260 1.00 78.94 208 LEU A CA 1
ATOM 1640 C C . LEU A 1 208 ? 0.068 5.839 12.906 1.00 78.94 208 LEU A C 1
ATOM 1642 O O . LEU A 1 208 ? -0.334 6.964 12.613 1.00 78.94 208 LEU A O 1
ATOM 1646 N N . TYR A 1 209 ? -0.023 4.810 12.062 1.00 83.75 209 TYR A N 1
ATOM 1647 C CA . TYR A 1 209 ? -0.475 4.944 10.675 1.00 83.75 209 TYR A CA 1
ATOM 1648 C C . TYR A 1 209 ? -1.926 4.516 10.451 1.00 83.75 209 TYR A C 1
ATOM 1650 O O . TYR A 1 209 ? -2.447 4.678 9.344 1.00 83.75 209 TYR A O 1
ATOM 1658 N N . CYS A 1 210 ? -2.609 3.993 11.473 1.00 80.56 210 CYS A N 1
ATOM 1659 C CA . CYS A 1 210 ? -4.045 3.760 11.403 1.00 80.56 210 CYS A CA 1
ATOM 1660 C C . CYS A 1 210 ? -4.740 5.113 11.180 1.00 80.56 210 CYS A C 1
ATOM 1662 O O . CYS A 1 210 ? -4.597 6.017 12.006 1.00 80.56 210 CYS A O 1
ATOM 1664 N N . PRO A 1 211 ? -5.503 5.299 10.086 1.00 78.25 211 PRO A N 1
ATOM 1665 C CA . PRO A 1 211 ? -6.112 6.592 9.826 1.00 78.25 211 PRO A CA 1
ATOM 1666 C C . PRO A 1 211 ? -7.076 6.985 10.945 1.00 78.25 211 PRO A C 1
ATOM 1668 O O . PRO A 1 211 ? -7.775 6.148 11.523 1.00 78.25 211 PRO A O 1
ATOM 1671 N N . SER A 1 212 ? -7.182 8.286 11.213 1.00 76.25 212 SER A N 1
ATOM 1672 C CA . SER A 1 212 ? -8.206 8.781 12.127 1.00 76.25 212 SER A CA 1
ATOM 1673 C C . SER A 1 212 ? -9.592 8.546 11.523 1.00 76.25 212 SER A C 1
ATOM 1675 O O . SER A 1 212 ? -9.853 8.893 10.364 1.00 76.25 212 SER A O 1
ATOM 1677 N N . ILE A 1 213 ? -10.505 7.993 12.316 1.00 76.31 213 ILE A N 1
ATOM 1678 C CA . ILE A 1 213 ? -11.864 7.674 11.863 1.00 76.31 213 ILE A CA 1
ATOM 1679 C C . ILE A 1 213 ? -12.596 8.941 11.427 1.00 76.31 213 ILE A C 1
ATOM 1681 O O . ILE A 1 213 ? -12.680 9.916 12.178 1.00 76.31 213 ILE A O 1
ATOM 1685 N N . GLY A 1 214 ? -13.188 8.899 10.234 1.00 69.44 214 GLY A N 1
ATOM 1686 C CA . GLY A 1 214 ? -13.895 10.028 9.632 1.00 69.44 214 GLY A CA 1
ATOM 1687 C C . GLY A 1 214 ? -12.984 11.057 8.955 1.00 69.44 214 GLY A C 1
ATOM 1688 O O . GLY A 1 214 ? -13.501 12.035 8.396 1.00 69.44 214 GLY A O 1
ATOM 1689 N N . SER A 1 215 ? -11.663 10.844 8.948 1.00 80.06 215 SER A N 1
ATOM 1690 C CA . SER A 1 215 ? -10.730 11.607 8.112 1.00 80.06 215 SER A CA 1
ATOM 1691 C C . SER A 1 215 ? -11.068 11.449 6.625 1.00 80.06 215 SER A C 1
ATOM 1693 O O . SER A 1 215 ? -11.755 10.510 6.217 1.00 80.06 215 SER A O 1
ATOM 1695 N N . SER A 1 216 ? -10.584 12.368 5.786 1.00 82.06 216 SER A N 1
ATOM 1696 C CA . SER A 1 216 ? -10.728 12.239 4.328 1.00 82.06 216 SER A CA 1
ATOM 1697 C C . SER A 1 216 ? -10.125 10.932 3.801 1.00 82.06 216 SER A C 1
ATOM 1699 O O . SER A 1 216 ? -10.635 10.387 2.828 1.00 82.06 216 SER A O 1
ATOM 1701 N N . LEU A 1 217 ? -9.090 10.426 4.477 1.00 81.38 217 LEU A N 1
ATOM 1702 C CA . LEU A 1 217 ? -8.395 9.180 4.179 1.00 81.38 217 LEU A CA 1
ATOM 1703 C C . LEU A 1 217 ? -9.227 7.940 4.533 1.00 81.38 217 LEU A C 1
ATOM 1705 O O . LEU A 1 217 ? -9.331 7.027 3.720 1.00 81.38 217 LEU A O 1
ATOM 1709 N N . ASP A 1 218 ? -9.876 7.914 5.701 1.00 81.44 218 ASP A N 1
ATOM 1710 C CA . ASP A 1 218 ? -10.827 6.845 6.058 1.00 81.44 218 ASP A CA 1
ATOM 1711 C C . ASP A 1 218 ? -12.013 6.834 5.086 1.00 81.44 218 ASP A C 1
ATOM 1713 O O . ASP A 1 218 ? -12.363 5.797 4.530 1.00 81.44 218 ASP A O 1
ATOM 1717 N N . ARG A 1 219 ? -12.582 8.010 4.789 1.00 81.25 219 ARG A N 1
ATOM 1718 C CA . ARG A 1 219 ? -13.706 8.120 3.846 1.00 81.25 219 ARG A CA 1
ATOM 1719 C C . ARG A 1 219 ? -13.344 7.701 2.425 1.00 81.25 219 ARG A C 1
ATOM 1721 O O . ARG A 1 219 ? -14.221 7.230 1.711 1.00 81.25 219 ARG A O 1
ATOM 1728 N N . SER A 1 220 ? -12.098 7.910 1.997 1.00 83.31 220 SER A N 1
ATOM 1729 C CA . SER A 1 220 ? -11.659 7.522 0.656 1.00 83.31 220 SER A CA 1
ATOM 1730 C C . SER A 1 220 ? -11.248 6.056 0.563 1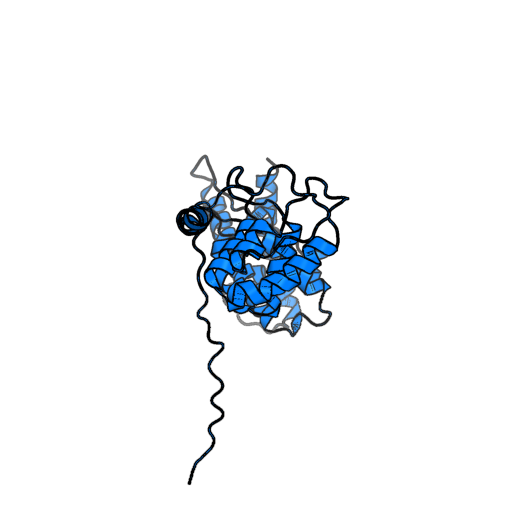.00 83.31 220 SER A C 1
ATOM 1732 O O . SER A 1 220 ? -11.349 5.495 -0.517 1.00 83.31 220 SER A O 1
ATOM 1734 N N . THR A 1 221 ? -10.771 5.432 1.642 1.00 87.38 221 THR A N 1
ATOM 1735 C CA . THR A 1 221 ? -10.195 4.074 1.580 1.00 87.38 221 THR A CA 1
ATOM 1736 C C . THR A 1 221 ? -11.042 2.990 2.231 1.00 87.38 221 THR A C 1
ATOM 1738 O O . THR A 1 221 ? -10.863 1.815 1.921 1.00 87.38 221 THR A O 1
ATOM 1741 N N . LEU A 1 222 ? -11.947 3.361 3.142 1.00 87.69 222 LEU A N 1
ATOM 1742 C CA . LEU A 1 222 ? -12.697 2.453 4.017 1.00 87.69 222 LEU A CA 1
ATOM 1743 C C . LEU A 1 222 ? -11.812 1.603 4.951 1.00 87.69 222 LEU A C 1
ATOM 1745 O O . LEU A 1 222 ? -12.281 0.619 5.527 1.00 87.69 222 LEU A O 1
ATOM 1749 N N . LEU A 1 223 ? -10.542 1.985 5.133 1.00 88.94 223 LEU A N 1
ATOM 1750 C CA . LEU A 1 223 ? -9.573 1.215 5.911 1.00 88.94 223 LEU A CA 1
ATOM 1751 C C . LEU A 1 223 ? -9.971 1.085 7.387 1.00 88.94 223 LEU A C 1
ATOM 1753 O O . LEU A 1 223 ? -9.967 -0.026 7.913 1.00 88.94 223 LEU A O 1
ATOM 1757 N N . CYS A 1 224 ? -10.390 2.170 8.049 1.00 86.56 224 CYS A N 1
ATOM 1758 C CA . CYS A 1 224 ? -10.769 2.095 9.465 1.00 86.56 224 CYS A CA 1
ATOM 1759 C C . CYS A 1 224 ? -12.027 1.253 9.671 1.00 86.56 224 CYS A C 1
ATOM 1761 O O . CYS A 1 224 ? -12.129 0.542 10.664 1.00 86.56 224 CYS A O 1
ATOM 1763 N N . GLU A 1 225 ? -12.987 1.317 8.742 1.00 85.75 225 GLU A N 1
ATOM 1764 C CA . GLU A 1 225 ? -14.176 0.464 8.801 1.00 85.75 225 GLU A CA 1
ATOM 1765 C C . GLU A 1 225 ? -13.809 -1.012 8.718 1.00 85.75 225 GLU A C 1
ATOM 1767 O O . GLU A 1 225 ? -14.309 -1.819 9.498 1.00 85.75 225 GLU A O 1
ATOM 1772 N N . SER A 1 226 ? -12.937 -1.351 7.770 1.00 90.12 226 SER A N 1
ATOM 1773 C CA . SER A 1 226 ? -12.486 -2.718 7.549 1.00 90.12 226 SER A CA 1
ATOM 1774 C C . SER A 1 226 ? -11.741 -3.259 8.775 1.00 90.12 226 SER A C 1
ATOM 1776 O O . SER A 1 226 ? -12.130 -4.292 9.319 1.00 90.12 226 SER A O 1
ATOM 1778 N N . ILE A 1 227 ? -10.769 -2.503 9.301 1.00 89.44 227 ILE A N 1
ATOM 1779 C CA . ILE A 1 227 ? -10.038 -2.844 10.535 1.00 89.44 227 ILE A CA 1
ATOM 1780 C C . ILE A 1 227 ? -11.002 -3.017 11.716 1.00 89.44 227 ILE A C 1
ATOM 1782 O O . ILE A 1 227 ? -10.939 -4.016 12.431 1.00 89.44 227 ILE A O 1
ATOM 1786 N N . ALA A 1 228 ? -11.929 -2.075 11.911 1.00 85.44 228 ALA A N 1
ATOM 1787 C CA . ALA A 1 228 ? -12.880 -2.118 13.017 1.00 85.44 228 ALA A CA 1
ATOM 1788 C C . ALA A 1 228 ? -13.792 -3.352 12.957 1.00 85.44 228 ALA A C 1
ATOM 1790 O O . ALA A 1 228 ? -14.066 -3.965 13.986 1.00 85.44 228 ALA A O 1
ATOM 1791 N N . ARG A 1 229 ? -14.232 -3.756 11.758 1.00 86.44 229 ARG A N 1
ATOM 1792 C CA . ARG A 1 229 ? -15.039 -4.971 11.567 1.00 86.44 229 ARG A CA 1
ATOM 1793 C C . ARG A 1 229 ? -14.267 -6.251 11.896 1.00 86.44 229 ARG A C 1
ATOM 1795 O O . ARG A 1 229 ? -14.892 -7.202 12.354 1.00 86.44 229 ARG A O 1
ATOM 1802 N N . ILE A 1 230 ? -12.954 -6.277 11.655 1.00 89.06 230 ILE A N 1
ATOM 1803 C CA . ILE A 1 230 ? -12.079 -7.416 11.980 1.00 89.06 230 ILE A CA 1
ATOM 1804 C C . ILE A 1 230 ? -11.808 -7.487 13.487 1.00 89.06 230 ILE A C 1
ATOM 1806 O O . ILE A 1 230 ? -11.806 -8.571 14.068 1.00 89.06 230 ILE A O 1
ATOM 1810 N N . LEU A 1 231 ? -11.560 -6.341 14.128 1.00 85.56 231 LEU A N 1
ATOM 1811 C CA . LEU A 1 231 ? -11.271 -6.276 15.563 1.00 85.56 231 LEU A CA 1
ATOM 1812 C C . LEU A 1 231 ? -12.508 -6.498 16.435 1.00 85.56 231 LEU A C 1
ATOM 1814 O O . LEU A 1 231 ? -12.375 -7.023 17.538 1.00 85.56 231 LEU A O 1
ATOM 1818 N N . PHE A 1 232 ? -13.692 -6.121 15.948 1.00 83.31 232 PHE A N 1
ATOM 1819 C CA . PHE A 1 232 ? -14.949 -6.215 16.690 1.00 83.31 232 PHE A CA 1
ATOM 1820 C C . PHE A 1 232 ? -16.032 -6.902 15.844 1.00 83.31 232 PHE A C 1
ATOM 1822 O O . PHE A 1 232 ? -16.926 -6.216 15.344 1.00 83.31 232 PHE A O 1
ATOM 1829 N N . PRO A 1 233 ? -15.970 -8.234 15.651 1.00 81.62 233 PRO A N 1
ATOM 1830 C CA . PRO A 1 233 ? -16.953 -8.976 14.863 1.00 81.62 233 PRO A CA 1
ATOM 1831 C C . PRO A 1 233 ? -18.371 -8.882 15.450 1.00 81.62 233 PRO A C 1
ATOM 1833 O O . PRO A 1 233 ? -18.555 -8.685 16.654 1.00 81.62 233 PRO A O 1
ATOM 1836 N N . ARG A 1 234 ? -19.396 -9.086 14.609 1.00 67.44 234 ARG A N 1
ATOM 1837 C CA . ARG A 1 234 ? -20.817 -9.026 15.017 1.00 67.44 234 ARG A CA 1
ATOM 1838 C C . ARG A 1 234 ? -21.141 -9.967 16.174 1.00 67.44 234 ARG A C 1
ATOM 1840 O O . ARG A 1 234 ? -21.839 -9.570 17.097 1.00 67.44 234 ARG A O 1
ATOM 1847 N N . GLU A 1 235 ? -20.598 -11.177 16.127 1.00 59.25 235 GLU A N 1
ATOM 1848 C CA . GLU A 1 235 ? -20.856 -12.236 17.109 1.00 59.25 235 GLU A CA 1
ATOM 1849 C C . GLU A 1 235 ? -20.341 -11.881 18.512 1.00 59.25 235 GLU A C 1
ATOM 1851 O O . GLU A 1 235 ? -20.933 -12.282 19.508 1.00 59.25 235 GLU A O 1
ATOM 1856 N N . GLU A 1 236 ? -19.284 -11.071 18.609 1.00 56.47 236 GLU A N 1
ATOM 1857 C CA . GLU A 1 236 ? -18.700 -10.649 19.889 1.00 56.47 236 GLU A CA 1
ATOM 1858 C C . GLU A 1 236 ? -19.272 -9.316 20.403 1.00 56.47 236 GLU A C 1
ATOM 1860 O O . GLU A 1 236 ? -18.961 -8.902 21.521 1.00 56.47 236 GLU A O 1
ATOM 1865 N N . SER A 1 237 ? -20.074 -8.607 19.596 1.00 51.06 237 SER A N 1
ATOM 1866 C CA . SER A 1 237 ? -20.462 -7.215 19.867 1.00 51.06 237 SER A CA 1
ATOM 1867 C C . SER A 1 237 ? -21.924 -6.983 20.259 1.00 51.06 237 SER A C 1
ATOM 1869 O O . SER A 1 237 ? -22.172 -5.915 20.810 1.00 51.06 237 SER A O 1
ATOM 1871 N N . CYS A 1 238 ? -22.861 -7.929 20.064 1.00 44.22 238 CYS A N 1
ATOM 1872 C CA . CYS A 1 238 ? -24.198 -7.908 20.697 1.00 44.22 238 CYS A CA 1
ATOM 1873 C C . CYS A 1 238 ? -24.986 -9.234 20.517 1.00 44.22 238 CYS A C 1
ATOM 1875 O O . CYS A 1 238 ? -24.832 -9.876 19.478 1.00 44.22 238 CYS A O 1
ATOM 1877 N N . PRO A 1 239 ? -25.875 -9.612 21.466 1.00 48.62 239 PRO A N 1
ATOM 1878 C CA . PRO A 1 239 ? -26.880 -10.668 21.285 1.00 48.62 239 PRO A CA 1
ATOM 1879 C C . PRO A 1 239 ? -27.892 -10.294 20.189 1.00 48.62 239 PRO A C 1
ATOM 1881 O O . PRO A 1 239 ? -28.103 -9.115 19.918 1.00 48.62 239 PRO A O 1
ATOM 1884 N N . GLU A 1 240 ? -28.493 -11.304 19.566 1.00 45.09 240 GLU A N 1
ATOM 1885 C CA . GLU A 1 240 ? -29.371 -11.245 18.389 1.00 45.09 240 GLU A CA 1
ATOM 1886 C C . GLU A 1 240 ? -30.530 -10.225 18.470 1.00 45.09 240 GLU A C 1
ATOM 1888 O O . GLU A 1 240 ? -31.652 -10.597 18.787 1.00 45.09 240 GLU A O 1
ATOM 1893 N N . GLU A 1 241 ? -30.315 -8.959 18.099 1.00 46.00 241 GLU A N 1
ATOM 1894 C CA . GLU A 1 241 ? -31.410 -8.032 17.767 1.00 46.00 241 GLU A CA 1
ATOM 1895 C C . GLU A 1 241 ? -31.084 -7.201 16.508 1.00 46.00 241 GLU A C 1
ATOM 1897 O O . GLU A 1 241 ? -30.258 -6.289 16.490 1.00 46.00 241 GLU A O 1
ATOM 1902 N N . GLU A 1 242 ? -31.713 -7.624 15.410 1.00 54.19 242 GLU A N 1
ATOM 1903 C CA . GLU A 1 242 ? -32.263 -6.846 14.290 1.00 54.19 242 GLU A CA 1
ATOM 1904 C C . GLU A 1 242 ? -31.723 -5.410 14.062 1.00 54.19 242 GLU A C 1
ATOM 1906 O O . GLU A 1 242 ? -32.358 -4.436 14.444 1.00 54.19 242 GLU A O 1
ATOM 1911 N N . TYR A 1 243 ? -30.590 -5.236 13.356 1.00 51.94 243 TYR A N 1
ATOM 1912 C CA . TYR A 1 243 ? -30.140 -3.898 12.915 1.00 51.94 243 TYR A CA 1
ATOM 1913 C C . TYR A 1 243 ? -29.469 -3.851 11.528 1.00 51.94 243 TYR A C 1
ATOM 1915 O O . TYR A 1 243 ? -28.660 -4.702 11.142 1.00 51.94 243 TYR A O 1
ATOM 1923 N N . GLN A 1 244 ? -29.789 -2.788 10.777 1.00 54.81 244 GLN A N 1
ATOM 1924 C CA . GLN A 1 244 ? -29.239 -2.465 9.454 1.00 54.81 244 GLN A CA 1
ATOM 1925 C C . GLN A 1 244 ? -27.716 -2.224 9.497 1.00 54.81 244 GLN A C 1
ATOM 1927 O O . GLN A 1 244 ? -27.164 -1.707 10.466 1.00 54.81 244 GLN A O 1
ATOM 1932 N N . GLY A 1 245 ? -27.010 -2.563 8.411 1.00 53.50 245 GLY A N 1
ATOM 1933 C CA . GLY A 1 245 ? -25.538 -2.554 8.342 1.00 53.50 245 GLY A CA 1
ATOM 1934 C C . GLY A 1 245 ? -24.829 -1.218 8.625 1.00 53.50 245 GLY A C 1
ATOM 1935 O O . GLY A 1 245 ? -23.655 -1.250 8.991 1.00 53.50 245 GLY A O 1
ATOM 1936 N N . LEU A 1 246 ? -25.518 -0.077 8.500 1.00 57.28 246 LEU A N 1
ATOM 1937 C CA . LEU A 1 246 ? -24.964 1.261 8.762 1.00 57.28 246 LEU A CA 1
ATOM 1938 C C . LEU A 1 246 ? -24.725 1.523 10.258 1.00 57.28 246 LEU A C 1
ATOM 1940 O O . LEU A 1 246 ? -23.698 2.090 10.621 1.00 57.28 246 LEU A O 1
ATOM 1944 N N . ASP A 1 247 ? -25.626 1.052 11.121 1.00 66.44 247 ASP A N 1
ATOM 1945 C CA . ASP A 1 247 ? -25.530 1.231 12.576 1.00 66.44 247 ASP A CA 1
ATOM 1946 C C . ASP A 1 247 ? -24.372 0.402 13.168 1.00 66.44 247 ASP A C 1
ATOM 1948 O O . ASP A 1 247 ? -23.605 0.855 14.017 1.00 66.44 247 ASP A O 1
ATOM 1952 N N . TYR A 1 248 ? -24.143 -0.794 12.614 1.00 64.88 248 TYR A N 1
ATOM 1953 C CA . TYR A 1 248 ? -23.002 -1.637 12.981 1.00 64.88 248 TYR A CA 1
ATOM 1954 C C . TYR A 1 248 ? -21.651 -1.005 12.614 1.00 64.88 248 TYR A C 1
ATOM 1956 O O . TYR A 1 248 ? -20.750 -0.971 13.449 1.00 64.88 248 TYR A O 1
ATOM 1964 N N . ALA A 1 249 ? -21.509 -0.487 11.387 1.00 63.28 249 ALA A N 1
ATOM 1965 C CA . ALA A 1 249 ? -20.261 0.122 10.923 1.00 63.28 249 ALA A CA 1
ATOM 1966 C C . ALA A 1 249 ? -19.857 1.339 11.773 1.00 63.28 249 ALA A C 1
ATOM 1968 O O . ALA A 1 249 ? -18.673 1.533 12.050 1.00 63.28 249 ALA A O 1
ATOM 1969 N N . GLN A 1 250 ? -20.835 2.133 12.217 1.00 66.44 250 GLN A N 1
ATOM 1970 C CA . GLN A 1 250 ? -20.592 3.277 13.089 1.00 66.44 250 GLN A CA 1
ATOM 1971 C C . GLN A 1 250 ? -20.175 2.842 14.502 1.00 66.44 250 GLN A C 1
ATOM 1973 O O . GLN A 1 250 ? -19.191 3.359 15.027 1.00 66.44 250 GLN A O 1
ATOM 1978 N N . ARG A 1 251 ? -20.840 1.832 15.082 1.00 68.62 251 ARG A N 1
ATOM 1979 C CA . ARG A 1 251 ? -20.488 1.296 16.409 1.00 68.62 251 ARG A CA 1
ATOM 1980 C C . ARG A 1 251 ? -19.067 0.741 16.477 1.00 68.62 251 ARG A C 1
ATOM 1982 O O . ARG A 1 251 ? -18.327 1.069 17.403 1.00 68.62 251 ARG A O 1
ATOM 1989 N N . VAL A 1 252 ? -18.666 -0.085 15.506 1.00 66.69 252 VAL A N 1
ATOM 1990 C CA . VAL A 1 252 ? -17.308 -0.660 15.502 1.00 66.69 252 VAL A CA 1
ATOM 1991 C C . VAL A 1 252 ? -16.246 0.420 15.303 1.00 66.69 252 VAL A C 1
ATOM 1993 O O . VAL A 1 252 ? -15.191 0.363 15.932 1.00 66.69 252 VAL A O 1
ATOM 1996 N N . ARG A 1 253 ? -16.546 1.447 14.496 1.00 70.06 253 ARG A N 1
ATOM 1997 C CA . ARG A 1 253 ? -15.701 2.637 14.354 1.00 70.06 253 ARG A CA 1
ATOM 1998 C C . ARG A 1 253 ? -15.558 3.372 15.684 1.00 70.06 253 ARG A C 1
ATOM 2000 O O . ARG A 1 253 ? -14.439 3.635 16.103 1.00 70.06 253 ARG A O 1
ATOM 2007 N N . ASP A 1 254 ? -16.651 3.675 16.376 1.00 69.56 254 ASP A N 1
ATOM 2008 C CA . ASP A 1 254 ? -16.583 4.397 17.651 1.00 69.56 254 ASP A CA 1
ATOM 2009 C C . ASP A 1 254 ? -15.793 3.614 18.709 1.00 69.56 254 ASP A C 1
ATOM 2011 O O . ASP A 1 254 ? -14.971 4.199 19.414 1.00 69.56 254 ASP A O 1
ATOM 2015 N N . ARG A 1 255 ? -15.935 2.284 18.740 1.00 72.12 255 ARG A N 1
ATOM 2016 C CA . ARG A 1 255 ? -15.131 1.417 19.609 1.00 72.12 255 ARG A CA 1
ATOM 2017 C C . ARG A 1 255 ? -13.645 1.429 19.247 1.00 72.12 255 ARG A C 1
ATOM 2019 O O . ARG A 1 255 ? -12.813 1.586 20.140 1.00 72.12 255 ARG A O 1
ATOM 2026 N N . LEU A 1 256 ? -13.309 1.345 17.956 1.00 72.81 256 LEU A N 1
ATOM 2027 C CA . LEU A 1 256 ? -11.930 1.509 17.489 1.00 72.81 256 LEU A CA 1
ATOM 2028 C C . LEU A 1 256 ? -11.376 2.877 17.904 1.00 72.81 256 LEU A C 1
ATOM 2030 O O . LEU A 1 256 ? -10.245 2.938 18.363 1.00 72.81 256 LEU A O 1
ATOM 2034 N N . ARG A 1 257 ? -12.166 3.959 17.832 1.00 73.12 257 ARG A N 1
ATOM 2035 C CA . ARG A 1 257 ? -11.739 5.293 18.290 1.00 73.12 257 ARG A CA 1
ATOM 2036 C C . ARG A 1 257 ? -11.414 5.310 19.780 1.00 73.12 257 ARG A C 1
ATOM 2038 O O . ARG A 1 257 ? -10.444 5.944 20.175 1.00 73.12 257 ARG A O 1
ATOM 2045 N N . THR A 1 258 ? -12.222 4.658 20.610 1.00 73.38 258 THR A N 1
ATOM 2046 C CA . THR A 1 258 ? -11.991 4.611 22.059 1.00 73.38 258 THR A CA 1
ATOM 2047 C C . THR A 1 258 ? -10.734 3.816 22.404 1.00 73.38 258 THR A C 1
ATOM 2049 O O . THR A 1 258 ? -9.927 4.286 23.203 1.00 73.38 258 THR A O 1
ATOM 2052 N N . GLU A 1 259 ? -10.548 2.642 21.796 1.00 70.31 259 GLU A N 1
ATOM 2053 C CA . GLU A 1 259 ? -9.396 1.778 22.081 1.00 70.31 259 GLU A CA 1
ATOM 2054 C C . GLU A 1 259 ? -8.101 2.310 21.434 1.00 70.31 259 GLU A C 1
ATOM 2056 O O . GLU A 1 259 ? -7.063 2.342 22.090 1.00 70.31 259 GLU A O 1
ATOM 2061 N N . ALA A 1 260 ? -8.157 2.831 20.203 1.00 66.00 260 ALA A N 1
ATOM 2062 C CA . ALA A 1 260 ? -7.017 3.475 19.540 1.00 66.00 260 ALA A CA 1
ATOM 2063 C C . ALA A 1 260 ? -6.681 4.850 20.135 1.00 66.00 260 ALA A C 1
ATOM 2065 O O . ALA A 1 260 ? -5.516 5.190 20.281 1.00 66.00 260 ALA A O 1
ATOM 2066 N N . GLY A 1 261 ? -7.672 5.616 20.596 1.00 63.75 261 GLY A N 1
ATOM 2067 C CA . GLY A 1 261 ? -7.426 6.867 21.318 1.00 63.75 261 GLY A CA 1
ATOM 2068 C C . GLY A 1 261 ? -6.694 6.663 22.653 1.00 63.75 261 GLY A C 1
ATOM 2069 O O . GLY A 1 261 ? -6.132 7.614 23.196 1.00 63.75 261 GLY A O 1
ATOM 2070 N N . ALA A 1 262 ? -6.684 5.442 23.199 1.00 61.97 262 ALA A N 1
ATOM 2071 C CA . ALA A 1 262 ? -5.820 5.084 24.322 1.00 61.97 262 ALA A CA 1
ATOM 2072 C C . ALA A 1 262 ? -4.359 4.854 23.883 1.00 61.97 262 ALA A C 1
ATOM 2074 O O . ALA A 1 262 ? -3.457 5.204 24.641 1.00 61.97 262 ALA A O 1
ATOM 2075 N N . LEU A 1 263 ? -4.132 4.341 22.665 1.00 61.94 263 LEU A N 1
ATOM 2076 C CA . LEU A 1 263 ? -2.808 4.221 22.037 1.00 61.94 263 LEU A CA 1
ATOM 2077 C C . LEU A 1 263 ? -2.228 5.603 21.680 1.00 61.94 263 LEU A C 1
ATOM 2079 O O . LEU A 1 263 ? -1.086 5.887 22.033 1.00 61.94 263 LEU A O 1
ATOM 2083 N N . ASP A 1 264 ? -3.025 6.500 21.085 1.00 58.25 264 ASP A N 1
ATOM 2084 C CA . ASP A 1 264 ? -2.598 7.868 20.724 1.00 58.25 264 ASP A CA 1
ATOM 2085 C C . ASP A 1 264 ? -2.081 8.663 21.934 1.00 58.25 264 ASP A C 1
ATOM 2087 O O . ASP A 1 264 ? -1.103 9.404 21.842 1.00 58.25 264 ASP A O 1
ATOM 2091 N N . LYS A 1 265 ? -2.717 8.494 23.101 1.00 53.59 265 LYS A N 1
ATOM 2092 C CA . LYS A 1 265 ? -2.296 9.149 24.351 1.00 53.59 265 LYS A CA 1
ATOM 2093 C C . LYS A 1 265 ? -0.938 8.665 24.862 1.00 53.59 265 LYS A C 1
ATOM 2095 O O . LYS A 1 265 ? -0.310 9.392 25.623 1.00 53.59 265 LYS A O 1
ATOM 2100 N N . LEU A 1 266 ? -0.510 7.461 24.483 1.00 48.12 266 LEU A N 1
ATOM 2101 C CA . LEU A 1 266 ? 0.771 6.879 24.889 1.00 48.12 266 LEU A CA 1
ATOM 2102 C C . LEU A 1 266 ? 1.903 7.212 23.920 1.00 48.12 266 LEU A C 1
ATOM 2104 O O . LEU A 1 266 ? 3.034 7.336 24.364 1.00 48.12 266 LEU A O 1
ATOM 2108 N N . LEU A 1 267 ? 1.598 7.415 22.637 1.00 43.53 267 LEU A N 1
ATOM 2109 C CA . LEU A 1 267 ? 2.567 7.898 21.645 1.00 43.53 267 LEU A CA 1
ATOM 2110 C C . LEU A 1 267 ? 2.858 9.410 21.771 1.00 43.53 267 LEU A C 1
ATOM 2112 O O . LEU A 1 267 ? 3.796 9.906 21.154 1.00 43.53 267 LEU A O 1
ATOM 2116 N N . ALA A 1 268 ? 2.051 10.145 22.547 1.00 37.25 268 ALA A N 1
ATOM 2117 C CA . ALA A 1 268 ? 2.224 11.573 22.832 1.00 37.25 268 ALA A CA 1
ATOM 2118 C C . ALA A 1 268 ? 3.027 11.878 24.120 1.00 37.25 268 ALA A C 1
ATOM 2120 O O . ALA A 1 268 ? 3.190 13.054 24.458 1.00 37.25 268 ALA A O 1
ATOM 2121 N N . LEU A 1 269 ? 3.486 10.845 24.840 1.00 31.69 269 LEU A N 1
ATOM 2122 C CA . LEU A 1 269 ? 4.381 10.920 26.007 1.00 31.69 269 LEU A CA 1
ATOM 2123 C C . LEU A 1 269 ? 5.814 10.555 25.607 1.00 31.69 269 LEU A C 1
ATOM 2125 O O . LEU A 1 269 ? 6.737 11.128 26.228 1.00 31.69 269 LEU A O 1
#

InterPro domains:
  IPR011205 Uncharacterised conserved protein UCP015417, vWA [PTHR31373] (26-159)
  IPR058580 Domain of unknown function DUF2828 [PF11443] (156-265)

Radius of gyration: 21.84 Å; chains: 1; bounding box: 64×54×73 Å

pLDDT: mean 72.46, std 18.64, range [30.38, 95.19]

Sequence (269 aa):
MMKMMMTNPAKKILPSVVKASNYTTAAAHLLLRPPPPADADLRKQPQSMGNPCLDLYFGVQVQPDAATRTPKAYKYLNQVLPLAWSHNPLTTLKLICNLRNDSNDLGKSDEKAFYSAALWLHRNHPKTLACNAASIAGEFTESVGTMDDFVQILNRLARASDRYERDSDYRFLLDRVSDLFADHLRSDMRNLKQQQQQPYMDISSAALYCPSIGSSLDRSTLLCESIARILFPREESCPEEEYQGLDYAQRVRDRLRTEAGALDKLLAL